Protein AF-A0A1L9R8E0-F1 (afdb_monomer_lite)

InterPro domains:
  IPR013525 ABC-2 type transporter, transmembrane domain [PF01061] (42-101)
  IPR013525 ABC-2 type transporter, transmembrane domain [PF01061] (112-190)

Foldseek 3Di:
DDPPPPDPPDVVVVVVVVVVVVVVVVCPPDCVPNVVVVVLVVVVVVPPVVLVVLVVVVVVVVVVLCVVCDPQDLALVSVLVVLVSQLVVLLVLLVVLLVCLPRDDDPLPPPPDDPLSSVLSVVSNVVLNVLVVVDPDPVVSSVVNVVVSVVLSVLLCSVPHLVPDDPVCSVSNVVRSSNVSSVVVVCVVQPPRAHEYDQCNDPVHDPVCSPVQDDDPDDRHYDHD

Organism: NCBI:txid1073089

Structure (mmCIF, N/CA/C/O backbone):
data_AF-A0A1L9R8E0-F1
#
_entry.id   AF-A0A1L9R8E0-F1
#
loop_
_atom_site.group_PDB
_atom_site.id
_atom_site.type_symbol
_atom_site.labe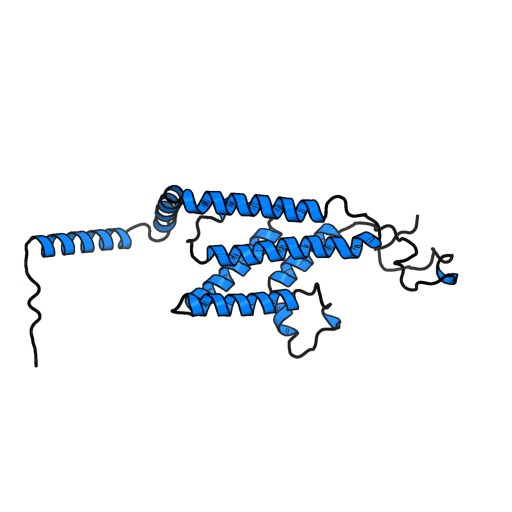l_atom_id
_atom_site.label_alt_id
_atom_site.label_comp_id
_atom_site.label_asym_id
_atom_site.label_entity_id
_atom_site.label_seq_id
_atom_site.pdbx_PDB_ins_code
_atom_site.Cartn_x
_atom_site.Cartn_y
_atom_site.Cartn_z
_atom_site.occupancy
_atom_site.B_iso_or_equiv
_atom_site.auth_seq_id
_atom_site.auth_comp_id
_atom_site.auth_asym_id
_atom_site.auth_atom_id
_atom_site.pdbx_PDB_model_num
ATOM 1 N N . MET A 1 1 ? -31.535 -12.461 50.097 1.00 37.75 1 MET A N 1
ATOM 2 C CA . MET A 1 1 ? -30.587 -11.424 49.644 1.00 37.75 1 MET A CA 1
ATOM 3 C C . MET A 1 1 ? -31.239 -10.704 48.481 1.00 37.75 1 MET A C 1
ATOM 5 O O . MET A 1 1 ? -30.980 -11.049 47.343 1.00 37.75 1 MET A O 1
ATOM 9 N N . GLU A 1 2 ? -32.129 -9.764 48.771 1.00 41.34 2 GLU A N 1
ATOM 10 C CA . GLU A 1 2 ? -32.688 -8.853 47.771 1.00 41.34 2 GLU A CA 1
ATOM 11 C C . GLU A 1 2 ? -32.581 -7.464 48.393 1.00 41.34 2 GLU A C 1
ATOM 13 O O . GLU A 1 2 ? -33.443 -7.023 49.143 1.00 41.34 2 GLU A O 1
ATOM 18 N N . GLN A 1 3 ? -31.416 -6.839 48.210 1.00 42.31 3 GLN A N 1
ATOM 19 C CA . GLN A 1 3 ? -31.286 -5.408 48.441 1.00 42.31 3 GLN A CA 1
ATOM 20 C C . GLN A 1 3 ? -31.893 -4.727 47.222 1.00 42.31 3 GLN A C 1
ATOM 22 O O . GLN A 1 3 ? -31.290 -4.669 46.152 1.00 42.31 3 GLN A O 1
ATOM 27 N N . GLU A 1 4 ? -33.126 -4.278 47.397 1.00 45.16 4 GLU A N 1
ATOM 28 C CA . GLU A 1 4 ? -33.836 -3.438 46.451 1.00 45.16 4 GLU A CA 1
ATOM 29 C C . GLU A 1 4 ? -33.058 -2.120 46.321 1.00 45.16 4 GLU A C 1
ATOM 31 O O . GLU A 1 4 ? -32.987 -1.317 47.254 1.00 45.16 4 GLU A O 1
ATOM 36 N N . TYR A 1 5 ? -32.374 -1.937 45.189 1.00 50.22 5 TYR A N 1
ATOM 37 C CA . TYR A 1 5 ? -31.681 -0.695 44.861 1.00 50.22 5 TYR A CA 1
ATOM 38 C C . TYR A 1 5 ? -32.730 0.406 44.683 1.00 50.22 5 TYR A C 1
ATOM 40 O O . TYR A 1 5 ? -33.299 0.575 43.606 1.00 50.22 5 TYR A O 1
ATOM 48 N N . SER A 1 6 ? -32.998 1.152 45.753 1.00 45.19 6 SER A N 1
ATOM 49 C CA . SER A 1 6 ? -33.802 2.370 45.708 1.00 45.19 6 SER A CA 1
ATOM 50 C C . SER A 1 6 ? -33.074 3.414 44.858 1.00 45.19 6 SER A C 1
ATOM 52 O O . SER A 1 6 ? -32.239 4.165 45.361 1.00 45.19 6 SER A O 1
ATOM 54 N N . TYR A 1 7 ? -33.380 3.458 43.561 1.00 57.69 7 TYR A N 1
ATOM 55 C CA . TYR A 1 7 ? -33.062 4.599 42.704 1.00 57.69 7 TYR A CA 1
ATOM 56 C C . TYR A 1 7 ? -33.644 5.858 43.355 1.00 57.69 7 TYR A C 1
ATOM 58 O O . TYR A 1 7 ? -34.837 5.879 43.664 1.00 57.69 7 TYR A O 1
ATOM 66 N N . SER A 1 8 ? -32.835 6.897 43.589 1.00 54.34 8 SER A N 1
ATOM 67 C CA . SER A 1 8 ? -33.383 8.156 44.092 1.00 54.34 8 SER A CA 1
ATOM 68 C C . SER A 1 8 ? -34.324 8.729 43.029 1.00 54.34 8 SER A C 1
ATOM 70 O O . SER A 1 8 ? -33.930 9.020 41.899 1.00 54.34 8 SER A O 1
ATOM 72 N N . MET A 1 9 ? -35.609 8.828 43.370 1.00 61.62 9 MET A N 1
ATOM 73 C CA . MET A 1 9 ? -36.646 9.463 42.549 1.00 61.62 9 MET A CA 1
ATOM 74 C C . MET A 1 9 ? -36.545 10.985 42.695 1.00 61.62 9 MET A C 1
ATOM 76 O O . MET A 1 9 ? -37.531 11.660 42.971 1.00 61.62 9 MET A O 1
ATOM 80 N N . ASP A 1 10 ? -35.333 11.522 42.571 1.00 70.88 10 ASP A N 1
ATOM 81 C CA . ASP A 1 10 ? -35.131 12.961 42.522 1.00 70.88 10 ASP A CA 1
ATOM 82 C C . ASP A 1 10 ? -35.696 13.464 41.188 1.00 70.88 10 ASP A C 1
ATOM 84 O O . ASP A 1 10 ? -35.458 12.857 40.137 1.00 70.88 10 ASP A O 1
ATOM 88 N N . ASP A 1 11 ? -36.418 14.589 41.200 1.00 74.00 11 ASP A N 1
ATOM 89 C CA . ASP A 1 11 ? -37.033 15.165 39.991 1.00 74.00 11 ASP A CA 1
ATOM 90 C C . ASP A 1 11 ? -36.009 15.371 38.856 1.00 74.00 11 ASP A C 1
ATOM 92 O O . ASP A 1 11 ? -36.320 15.246 37.668 1.00 74.00 11 ASP A O 1
ATOM 96 N N . VAL A 1 12 ? -34.746 15.600 39.229 1.00 75.06 12 VAL A N 1
ATOM 97 C CA . VAL A 1 12 ? -33.597 15.708 38.323 1.00 75.06 12 VAL A CA 1
ATOM 98 C C . VAL A 1 12 ? -33.296 14.373 37.626 1.00 75.06 12 VAL A C 1
ATOM 100 O O . VAL A 1 12 ? -33.116 14.342 36.411 1.00 75.06 12 VAL A O 1
ATOM 103 N N . ALA A 1 13 ? -33.299 13.245 38.340 1.00 71.50 13 ALA A N 1
ATOM 104 C CA . ALA A 1 13 ? -33.027 11.929 37.754 1.00 71.50 13 ALA A CA 1
ATOM 105 C C . ALA A 1 13 ? -34.127 11.509 36.762 1.00 71.50 13 ALA A C 1
ATOM 107 O O . ALA A 1 13 ? -33.844 10.954 35.691 1.00 71.50 13 ALA A O 1
ATOM 108 N N . VAL A 1 14 ? -35.384 11.847 37.067 1.00 76.88 14 VAL A N 1
ATOM 109 C CA . VAL A 1 14 ? -36.530 11.621 36.172 1.00 76.88 14 VAL A CA 1
ATOM 110 C C . VAL A 1 14 ? -36.425 12.493 34.916 1.00 76.88 14 VAL A C 1
ATOM 112 O O . VAL A 1 14 ? -36.665 12.003 33.807 1.00 76.88 14 VAL A O 1
ATOM 115 N N . ALA A 1 15 ? -36.005 13.754 35.059 1.00 79.81 15 ALA A N 1
ATOM 116 C CA . ALA A 1 15 ? -35.790 14.664 33.935 1.00 79.81 15 ALA A CA 1
ATOM 117 C C . ALA A 1 15 ? -34.665 14.184 32.999 1.00 79.81 15 ALA A C 1
ATOM 119 O O . ALA A 1 15 ? -34.850 14.154 31.780 1.00 79.81 15 ALA A O 1
ATOM 120 N N . HIS A 1 16 ? -33.537 13.730 33.551 1.00 79.38 16 HIS A N 1
ATOM 121 C CA . HIS A 1 16 ? -32.418 13.194 32.767 1.00 79.38 16 HIS A CA 1
ATOM 122 C C . HIS A 1 16 ? -32.802 11.901 32.034 1.00 79.38 16 HIS A C 1
ATOM 124 O O . HIS A 1 16 ? -32.454 11.721 30.867 1.00 79.38 16 HIS A O 1
ATOM 130 N N . THR A 1 17 ? -33.584 11.032 32.681 1.00 84.00 17 THR A N 1
ATOM 131 C CA . THR A 1 17 ? -34.072 9.786 32.069 1.00 84.00 17 THR A CA 1
ATOM 132 C C . THR A 1 17 ? -35.065 10.063 30.936 1.00 84.00 17 THR A C 1
ATOM 134 O O . THR A 1 17 ? -35.032 9.386 29.906 1.00 84.00 17 THR A O 1
ATOM 137 N N . LYS A 1 18 ? -35.925 11.084 31.079 1.00 82.81 18 LYS A N 1
ATOM 138 C CA . LYS A 1 18 ? -36.815 11.550 30.001 1.00 82.81 18 LYS A CA 1
ATOM 139 C C . LYS A 1 18 ? -36.032 12.107 28.818 1.00 82.81 18 LYS A C 1
ATOM 141 O O . LYS A 1 18 ? -36.278 11.670 27.699 1.00 82.81 18 LYS A O 1
ATOM 146 N N . CYS A 1 19 ? -35.071 12.993 29.078 1.00 81.62 19 CYS A N 1
ATOM 147 C CA . CYS A 1 19 ? -34.213 13.584 28.050 1.00 81.62 19 CYS A CA 1
ATOM 148 C C . CYS A 1 19 ? -33.452 12.502 27.265 1.00 81.62 19 CYS A C 1
ATOM 150 O O . CYS A 1 19 ? -33.465 12.492 26.037 1.00 81.62 19 CYS A O 1
ATOM 152 N N . PHE A 1 20 ? -32.888 11.517 27.970 1.00 83.00 20 PHE A N 1
ATOM 153 C CA . PHE A 1 20 ? -32.212 10.381 27.346 1.00 83.00 20 PHE A CA 1
ATOM 154 C C . PHE A 1 20 ? -33.162 9.520 26.496 1.00 83.00 20 PHE A C 1
ATOM 156 O O . PHE A 1 20 ? -32.832 9.111 25.384 1.00 83.00 20 PHE A O 1
ATOM 163 N N . ARG A 1 21 ? -34.379 9.246 26.982 1.00 80.56 21 ARG A N 1
ATOM 164 C CA . ARG A 1 21 ? -35.378 8.493 26.207 1.00 80.56 21 ARG A CA 1
ATOM 165 C C . ARG A 1 21 ? -35.789 9.245 24.938 1.00 80.56 21 ARG A C 1
ATOM 167 O O . ARG A 1 21 ? -36.025 8.614 23.909 1.00 80.56 21 ARG A O 1
ATOM 174 N N . GLU A 1 22 ? -35.851 10.570 25.012 1.00 83.00 22 GLU A N 1
ATOM 175 C CA . GLU A 1 22 ? -36.192 11.445 23.894 1.00 83.00 22 GLU A CA 1
ATOM 176 C C . GLU A 1 22 ? -35.061 11.486 22.852 1.00 83.00 22 GLU A C 1
ATOM 178 O O . GLU A 1 22 ? -35.336 11.282 21.668 1.00 83.00 22 GLU A O 1
ATOM 183 N N . SER A 1 23 ? -33.790 11.571 23.268 1.00 73.94 23 SER A N 1
ATOM 184 C CA . SER A 1 23 ? -32.642 11.472 22.350 1.00 73.94 23 SER A CA 1
ATOM 185 C C . SER A 1 23 ? -32.575 10.120 21.628 1.00 73.94 23 SER A C 1
ATOM 187 O O . SER A 1 23 ? -32.380 10.085 20.415 1.00 73.94 23 SER A O 1
ATOM 189 N N . ILE A 1 24 ? -32.847 9.012 22.329 1.00 72.69 24 ILE A N 1
ATOM 190 C CA . ILE A 1 24 ? -32.915 7.669 21.720 1.00 72.69 24 ILE A CA 1
ATOM 191 C C . ILE A 1 24 ? -34.111 7.547 20.756 1.00 72.69 24 ILE A C 1
ATOM 193 O O . ILE A 1 24 ? -34.041 6.862 19.734 1.00 72.69 24 ILE A O 1
ATOM 197 N N . SER A 1 25 ? -35.233 8.212 21.052 1.00 67.50 25 SER A N 1
ATOM 198 C CA . SER A 1 25 ? -36.409 8.204 20.170 1.00 67.50 25 SER A CA 1
ATOM 199 C C . SER A 1 25 ? -36.184 8.985 18.867 1.00 67.50 25 SER A C 1
ATOM 201 O O . SER A 1 25 ? -36.719 8.608 17.817 1.00 67.50 25 SER A O 1
ATOM 203 N N . LEU A 1 26 ? -35.341 10.021 18.920 1.00 61.03 26 LEU A N 1
ATOM 204 C CA . LEU A 1 26 ? -34.913 10.800 17.760 1.00 61.03 26 LEU A CA 1
ATOM 205 C C . LEU A 1 26 ? -33.886 10.039 16.905 1.00 61.03 26 LEU A C 1
ATOM 207 O O . LEU A 1 26 ? -33.961 10.117 15.680 1.00 61.03 26 LEU A O 1
ATOM 211 N N . GLU A 1 27 ? -33.011 9.223 17.506 1.00 58.00 27 GLU A N 1
ATOM 212 C CA . GLU A 1 27 ? -32.137 8.299 16.756 1.00 58.00 27 GLU A CA 1
ATOM 213 C C . GLU A 1 27 ? -32.930 7.223 15.997 1.00 58.00 27 GLU A C 1
ATOM 215 O O . GLU A 1 27 ? -32.548 6.815 14.899 1.00 58.00 27 GLU A O 1
ATOM 220 N N . LYS A 1 28 ? -34.053 6.758 16.561 1.00 55.47 28 LYS A N 1
ATOM 221 C CA . LYS A 1 28 ? -34.777 5.587 16.044 1.00 55.47 28 LYS A CA 1
ATOM 222 C C . LYS A 1 28 ? -35.687 5.869 14.844 1.00 55.47 28 LYS A C 1
ATOM 224 O O . LYS A 1 28 ? -36.025 4.925 14.131 1.00 55.47 28 LYS A O 1
ATOM 229 N N . SER A 1 29 ? -36.145 7.107 14.635 1.00 51.44 29 SER A N 1
ATOM 230 C CA . SER A 1 29 ? -37.392 7.308 13.881 1.00 51.44 29 SER A CA 1
ATOM 231 C C . SER A 1 29 ? -37.308 7.738 12.419 1.00 51.44 29 SER A C 1
ATOM 233 O O . SER A 1 29 ? -38.281 7.442 11.734 1.00 51.44 29 SER A O 1
ATOM 235 N N . GLN A 1 30 ? -36.259 8.366 11.860 1.00 51.19 30 GLN A N 1
ATOM 236 C CA . GLN A 1 30 ? -36.479 8.859 10.481 1.00 51.19 30 GLN A CA 1
ATOM 237 C C . GLN A 1 30 ? -35.317 9.042 9.511 1.00 51.19 30 GLN A C 1
ATOM 239 O O . GLN A 1 30 ? -35.605 9.422 8.389 1.00 51.19 30 GLN A O 1
ATOM 244 N N . ASN A 1 31 ? -34.053 8.749 9.833 1.00 47.16 31 ASN A N 1
ATOM 245 C CA . ASN A 1 31 ? -32.961 8.869 8.846 1.00 47.16 31 ASN A CA 1
ATOM 246 C C . ASN A 1 31 ? -31.701 8.088 9.256 1.00 47.16 31 ASN A C 1
ATOM 248 O O . ASN A 1 31 ? -30.603 8.621 9.185 1.00 47.16 31 ASN A O 1
ATOM 252 N N . PHE A 1 32 ? -31.811 6.829 9.683 1.00 45.03 32 PHE A N 1
ATOM 253 C CA . PHE A 1 32 ? -30.641 6.079 10.174 1.00 45.03 32 PHE A CA 1
ATOM 254 C C . PHE A 1 32 ? -29.474 6.002 9.158 1.00 45.03 32 PHE A C 1
ATOM 256 O O . PHE A 1 32 ? -28.322 5.983 9.562 1.00 45.03 32 PHE A O 1
ATOM 263 N N . LEU A 1 33 ? -29.747 6.071 7.845 1.00 42.06 33 LEU A N 1
ATOM 264 C CA . LEU A 1 33 ? -28.710 6.108 6.798 1.00 42.06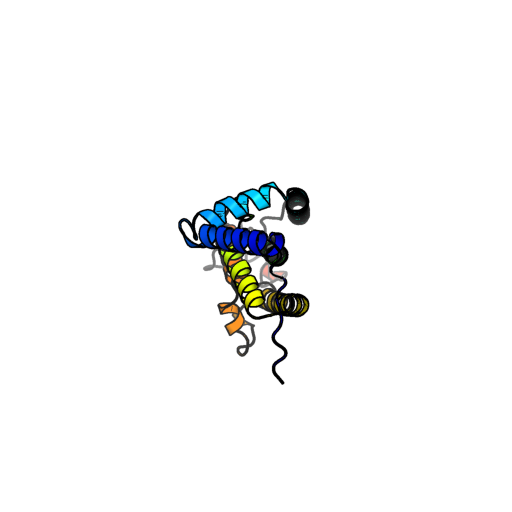 33 LEU A CA 1
ATOM 265 C C . LEU A 1 33 ? -28.338 7.526 6.308 1.00 42.06 33 LEU A C 1
ATOM 267 O O . LEU A 1 33 ? -27.213 7.738 5.870 1.00 42.06 33 LEU A O 1
ATOM 271 N N . ALA A 1 34 ? -29.244 8.510 6.377 1.00 41.91 34 ALA A N 1
ATOM 272 C CA . ALA A 1 34 ? -28.966 9.889 5.943 1.00 41.91 34 ALA A CA 1
ATOM 273 C C . ALA A 1 34 ? -28.423 10.779 7.081 1.00 41.91 34 ALA A C 1
ATOM 275 O O . ALA A 1 34 ? -27.635 11.690 6.843 1.00 41.91 34 ALA A O 1
ATOM 276 N N . GLY A 1 35 ? -28.799 10.502 8.330 1.00 42.59 35 GLY A N 1
ATOM 277 C CA . GLY A 1 35 ? -28.367 11.221 9.529 1.00 42.59 35 GLY A CA 1
ATOM 278 C C . GLY A 1 35 ? -26.941 10.882 9.966 1.00 42.59 35 GLY A C 1
ATOM 279 O O . GLY A 1 35 ? -26.255 11.768 10.478 1.00 42.59 35 GLY A O 1
ATOM 280 N N . GLU A 1 36 ? -26.461 9.658 9.700 1.00 49.75 36 GLU A N 1
ATOM 281 C CA . GLU A 1 36 ? -25.047 9.300 9.901 1.00 49.75 36 GLU A CA 1
ATOM 282 C C . GLU A 1 36 ? -24.131 10.245 9.116 1.00 49.75 36 GLU A C 1
ATOM 284 O O . GLU A 1 36 ? -23.178 10.784 9.673 1.00 49.75 36 GLU A O 1
ATOM 289 N N . GLN A 1 37 ? -24.450 10.526 7.847 1.00 44.62 37 GLN A N 1
ATOM 290 C CA . GLN A 1 37 ? -23.634 11.409 7.012 1.00 44.62 37 GLN A CA 1
ATOM 291 C C . GLN A 1 37 ? -23.643 12.866 7.484 1.00 44.62 37 GLN A C 1
ATOM 293 O O . GLN A 1 37 ? -22.571 13.458 7.597 1.00 44.62 37 GLN A O 1
ATOM 298 N N . PHE A 1 38 ? -24.809 13.455 7.780 1.00 49.06 38 PHE A N 1
ATOM 299 C CA . PHE A 1 38 ? -24.879 14.861 8.208 1.00 49.06 38 PHE A CA 1
ATOM 300 C C . PHE A 1 38 ? -24.224 15.089 9.577 1.00 49.06 38 PHE A C 1
ATOM 302 O O . PHE A 1 38 ? -23.483 16.059 9.743 1.00 49.06 38 PHE A O 1
ATOM 309 N N . THR A 1 39 ? -24.414 14.167 10.526 1.00 51.72 39 THR A N 1
ATOM 310 C CA . THR A 1 39 ? -23.808 14.251 11.866 1.00 51.72 39 THR A CA 1
ATOM 311 C C . THR A 1 39 ? -22.297 14.042 11.790 1.00 51.72 39 THR A C 1
ATOM 313 O O . THR A 1 39 ? -21.529 14.800 12.385 1.00 51.72 39 THR A O 1
ATOM 316 N N . ALA A 1 40 ? -21.843 13.079 10.982 1.00 49.88 40 ALA A N 1
ATOM 317 C CA . ALA A 1 40 ? -20.421 12.843 10.767 1.00 49.88 40 ALA A CA 1
ATOM 318 C C . ALA A 1 40 ? -19.738 14.023 10.057 1.00 49.88 40 ALA A C 1
ATOM 320 O O . ALA A 1 40 ? -18.621 14.381 10.427 1.00 49.88 40 ALA A O 1
ATOM 321 N N . TYR A 1 41 ? -20.406 14.686 9.103 1.00 55.59 41 TYR A N 1
ATOM 322 C CA . TYR A 1 41 ? -19.904 15.920 8.484 1.00 55.59 41 TYR A CA 1
ATOM 323 C C . TYR A 1 41 ? -19.756 17.059 9.500 1.00 55.59 41 TYR A C 1
ATOM 325 O O . TYR A 1 41 ? -18.753 17.773 9.476 1.00 55.59 41 TYR A O 1
ATOM 333 N N . GLN A 1 42 ? -20.721 17.223 10.407 1.00 58.16 42 GLN A N 1
ATOM 334 C CA . GLN A 1 42 ? -20.678 18.260 11.441 1.00 58.16 42 GLN A CA 1
ATOM 335 C C . GLN A 1 42 ? -19.549 18.018 12.458 1.00 58.16 42 GLN A C 1
ATOM 337 O O . GLN A 1 42 ? -18.863 18.966 12.844 1.00 58.16 42 GLN A O 1
ATOM 342 N N . ILE A 1 43 ? -19.290 16.755 12.818 1.00 60.78 43 ILE A N 1
ATOM 343 C CA . ILE A 1 43 ? -18.152 16.348 13.660 1.00 60.78 43 ILE A CA 1
ATOM 344 C C . ILE A 1 43 ? -16.821 16.579 12.926 1.00 60.78 43 ILE A C 1
ATOM 346 O O . ILE A 1 43 ? -15.890 17.135 13.508 1.00 60.78 43 ILE A O 1
ATOM 350 N N . LEU A 1 44 ? -16.737 16.245 11.631 1.00 57.41 44 LEU A N 1
ATOM 351 C CA . LEU A 1 44 ? -15.524 16.453 10.829 1.00 57.41 44 LEU A CA 1
ATOM 352 C C . LEU A 1 44 ? -15.151 17.933 10.696 1.00 57.41 44 LEU A C 1
ATOM 354 O O . LEU A 1 44 ? -13.981 18.299 10.769 1.00 57.41 44 LEU A O 1
ATOM 358 N N . TRP A 1 45 ? -16.153 18.793 10.496 1.00 53.84 45 TRP A N 1
ATOM 359 C CA . TRP A 1 45 ? -15.952 20.240 10.443 1.00 53.84 45 TRP A CA 1
ATOM 360 C C . TRP A 1 45 ? -15.614 20.833 11.815 1.00 53.84 45 TRP A C 1
ATOM 362 O O . TRP A 1 45 ? -14.987 21.897 11.862 1.00 53.84 45 TRP A O 1
ATOM 372 N N . GLY A 1 46 ? -15.997 20.169 12.909 1.00 64.25 46 GLY A N 1
ATOM 373 C CA . GLY A 1 46 ? -15.593 20.507 14.274 1.00 64.25 46 GLY A CA 1
ATOM 374 C C . GLY A 1 46 ? -14.130 20.161 14.568 1.00 64.25 46 GLY A C 1
ATOM 375 O O . GLY A 1 46 ? -13.431 20.965 15.181 1.00 64.25 46 GLY A O 1
ATOM 376 N N . ASP A 1 47 ? -13.629 19.033 14.059 1.00 64.12 47 ASP A N 1
ATOM 377 C CA . ASP A 1 47 ? -12.262 18.550 14.308 1.00 64.12 47 ASP A CA 1
ATOM 378 C C . ASP A 1 47 ? -11.262 18.929 13.194 1.00 64.12 47 ASP A C 1
ATOM 380 O O . ASP A 1 47 ? -10.596 18.100 12.563 1.00 64.12 47 ASP A O 1
ATOM 384 N N . LYS A 1 48 ? -11.126 20.238 12.944 1.00 61.47 48 LYS A N 1
ATOM 385 C CA . LYS A 1 48 ? -10.132 20.758 11.982 1.00 61.47 48 LYS A CA 1
ATOM 386 C C . LYS A 1 48 ? -8.691 20.493 12.437 1.00 61.47 48 LYS A C 1
ATOM 388 O O . LYS A 1 48 ? -7.791 20.402 11.601 1.00 61.47 48 LYS A O 1
ATOM 393 N N . ALA A 1 49 ? -8.483 20.382 13.751 1.00 65.38 49 ALA A N 1
ATOM 394 C CA . ALA A 1 49 ? -7.176 20.192 14.370 1.00 65.38 49 ALA A CA 1
ATOM 395 C C . ALA A 1 49 ? -6.558 18.833 14.015 1.00 65.38 49 ALA A C 1
ATOM 397 O O . ALA A 1 49 ? -5.343 18.753 13.859 1.00 65.38 49 ALA A O 1
ATOM 398 N N . THR A 1 50 ? -7.375 17.797 13.807 1.00 65.06 50 THR A N 1
ATOM 399 C CA . THR A 1 50 ? -6.893 16.467 13.404 1.00 65.06 50 THR A CA 1
ATOM 400 C C . THR A 1 50 ? -6.790 16.308 11.881 1.00 65.06 50 THR A C 1
ATOM 402 O O . THR A 1 50 ? -5.938 15.566 11.390 1.00 65.06 50 THR A O 1
ATOM 405 N N . PHE A 1 51 ? -7.617 17.016 11.105 1.00 64.69 51 PHE A N 1
ATOM 406 C CA . PHE A 1 51 ? -7.657 16.886 9.642 1.00 64.69 51 PHE A CA 1
ATOM 407 C C . PHE A 1 51 ? -6.488 17.584 8.926 1.00 64.69 51 PHE A C 1
ATOM 409 O O . PHE A 1 51 ? -5.812 16.981 8.088 1.00 64.69 51 PHE A O 1
ATOM 416 N N . VAL A 1 52 ? -6.226 18.849 9.265 1.00 72.62 52 VAL A N 1
ATOM 417 C CA . VAL A 1 52 ? -5.204 19.682 8.607 1.00 72.62 52 VAL A CA 1
ATOM 418 C C . VAL A 1 52 ? -3.789 19.085 8.683 1.00 72.62 52 VAL A C 1
ATOM 420 O O . VAL A 1 52 ? -3.146 18.983 7.634 1.00 72.62 52 VAL A O 1
ATOM 423 N N . PRO A 1 53 ? -3.278 18.642 9.851 1.00 77.62 53 PRO A N 1
ATOM 424 C CA . PRO A 1 53 ? -1.931 18.079 9.920 1.00 77.62 53 PRO A CA 1
ATOM 425 C C . PRO A 1 53 ? -1.798 16.767 9.140 1.00 77.62 53 PRO A C 1
ATOM 427 O O . PRO A 1 53 ? -0.754 16.532 8.536 1.00 77.62 53 PRO A O 1
ATOM 430 N N . LYS A 1 54 ? -2.848 15.938 9.072 1.00 69.31 54 LYS A N 1
ATOM 431 C CA . LYS A 1 54 ? -2.828 14.692 8.285 1.00 69.31 54 LYS A CA 1
ATOM 432 C C . LYS A 1 54 ? -2.705 14.962 6.784 1.00 69.31 54 LYS A C 1
ATOM 434 O O . LYS A 1 54 ? -1.890 14.337 6.106 1.00 69.31 54 LYS A O 1
ATOM 439 N N . GLN A 1 55 ? -3.465 15.930 6.273 1.00 71.50 55 GLN A N 1
ATOM 440 C CA . GLN A 1 55 ? -3.376 16.333 4.866 1.00 71.50 55 GLN A CA 1
ATOM 441 C C . GLN A 1 55 ? -2.021 16.979 4.546 1.00 71.50 55 GLN A C 1
ATOM 443 O O . GLN A 1 55 ? -1.420 16.680 3.515 1.00 71.50 55 GLN A O 1
ATOM 448 N N . ALA A 1 56 ? -1.484 17.792 5.460 1.00 79.75 56 ALA A N 1
ATOM 449 C CA . ALA A 1 56 ? -0.156 18.380 5.307 1.00 79.75 56 ALA A CA 1
ATOM 450 C C . ALA A 1 56 ? 0.954 17.313 5.261 1.00 79.75 56 ALA A C 1
ATOM 452 O O . ALA A 1 56 ? 1.797 17.351 4.366 1.00 79.75 56 ALA A O 1
ATOM 453 N N . LEU A 1 57 ? 0.928 16.325 6.165 1.00 78.69 57 LEU A N 1
ATOM 454 C CA . LEU A 1 57 ? 1.878 15.204 6.168 1.00 78.69 57 LEU A CA 1
ATOM 455 C C . LEU A 1 57 ? 1.804 14.392 4.871 1.00 78.69 57 LEU A C 1
ATOM 457 O O . LEU A 1 57 ? 2.840 14.019 4.323 1.00 78.69 57 LEU A O 1
ATOM 461 N N . THR A 1 58 ? 0.597 14.200 4.338 1.00 77.19 58 THR A N 1
ATOM 462 C CA . THR A 1 58 ? 0.382 13.492 3.069 1.00 77.19 58 THR A CA 1
ATOM 463 C C . THR A 1 58 ? 1.005 14.214 1.883 1.00 77.19 58 THR A C 1
ATOM 465 O O . THR A 1 58 ? 1.693 13.598 1.067 1.00 77.19 58 THR A O 1
ATOM 468 N N . LEU A 1 59 ? 0.839 15.533 1.814 1.00 79.19 59 LEU A N 1
ATOM 469 C CA . LEU A 1 59 ? 1.462 16.356 0.777 1.00 79.19 59 LEU A CA 1
ATOM 470 C C . LEU A 1 59 ? 2.990 16.368 0.891 1.00 79.19 59 LEU A C 1
ATOM 472 O O . LEU A 1 59 ? 3.682 16.262 -0.122 1.00 79.19 59 LEU A O 1
ATOM 476 N N . ILE A 1 60 ? 3.521 16.445 2.114 1.00 85.88 60 ILE A N 1
ATOM 477 C CA . ILE A 1 60 ? 4.967 16.380 2.358 1.00 85.88 60 ILE A CA 1
ATOM 478 C C . ILE A 1 60 ? 5.519 15.028 1.897 1.00 85.88 60 ILE A C 1
ATOM 480 O O . ILE A 1 60 ? 6.519 14.986 1.183 1.00 85.88 60 ILE A O 1
ATOM 484 N N . GLN A 1 61 ? 4.861 13.921 2.245 1.00 81.75 61 GLN A N 1
ATOM 485 C CA . GLN A 1 61 ? 5.306 12.584 1.849 1.00 81.75 61 GLN A CA 1
ATOM 486 C C . GLN A 1 61 ? 5.201 12.361 0.337 1.00 81.75 61 GLN A C 1
ATOM 488 O O . GLN A 1 61 ? 6.120 11.783 -0.243 1.00 81.75 61 GLN A O 1
ATOM 493 N N . ALA A 1 62 ? 4.166 12.886 -0.323 1.00 81.25 62 ALA A N 1
ATOM 494 C CA . ALA A 1 62 ? 4.071 12.873 -1.782 1.00 81.25 62 ALA A CA 1
ATOM 495 C C . ALA A 1 62 ? 5.224 13.649 -2.446 1.00 81.25 62 ALA A C 1
ATOM 497 O O . ALA A 1 62 ? 5.782 13.192 -3.443 1.00 81.25 62 ALA A O 1
ATOM 498 N N . LEU A 1 63 ? 5.628 14.788 -1.876 1.00 86.00 63 LEU A N 1
ATOM 499 C CA . LEU A 1 63 ? 6.729 15.603 -2.393 1.00 86.00 63 LEU A CA 1
ATOM 500 C C . LEU A 1 63 ? 8.100 14.949 -2.156 1.00 86.00 63 LEU A C 1
ATOM 502 O O . LEU A 1 63 ? 8.959 14.967 -3.038 1.00 86.00 63 LEU A O 1
ATOM 506 N N . VAL A 1 64 ? 8.294 14.299 -1.006 1.00 88.62 64 VAL A N 1
ATOM 507 C CA . VAL A 1 64 ? 9.510 13.523 -0.717 1.00 88.62 64 VAL A CA 1
ATOM 508 C C . VAL A 1 64 ? 9.607 12.315 -1.650 1.00 88.62 64 VAL A C 1
ATOM 510 O O . VAL A 1 64 ? 10.631 12.135 -2.306 1.00 88.62 64 VAL A O 1
ATOM 513 N N . ALA A 1 65 ? 8.533 11.534 -1.790 1.00 82.69 65 ALA A N 1
ATOM 514 C CA . ALA A 1 65 ? 8.502 10.397 -2.709 1.00 82.69 65 ALA A CA 1
ATOM 515 C C . ALA A 1 65 ? 8.697 10.842 -4.171 1.00 82.69 65 ALA A C 1
ATOM 517 O O . ALA A 1 65 ? 9.469 10.229 -4.905 1.00 82.69 65 ALA A O 1
ATOM 518 N N . GLY A 1 66 ? 8.058 11.940 -4.585 1.00 83.25 66 GLY A N 1
ATOM 519 C CA . GLY A 1 66 ? 8.191 12.497 -5.932 1.00 83.25 66 GLY A CA 1
ATOM 520 C C . GLY A 1 66 ? 9.585 13.050 -6.238 1.00 83.25 66 GLY A C 1
ATOM 521 O O . GLY A 1 66 ? 10.066 12.896 -7.358 1.00 83.25 66 GLY A O 1
ATOM 522 N N . SER A 1 67 ? 10.262 13.647 -5.253 1.00 88.00 67 SER A N 1
ATOM 523 C CA . SER A 1 67 ? 11.621 14.175 -5.444 1.00 88.00 67 SER A CA 1
ATOM 524 C C . SER A 1 67 ? 12.672 13.070 -5.583 1.00 88.00 67 SER A C 1
ATOM 526 O O . SER A 1 67 ? 13.603 13.226 -6.370 1.00 88.00 67 SER A O 1
ATOM 528 N N . LEU A 1 68 ? 12.501 11.930 -4.901 1.00 86.69 68 LEU A N 1
ATOM 529 C CA . LEU A 1 68 ? 13.426 10.792 -4.992 1.00 86.69 68 LEU A CA 1
ATOM 530 C C . LEU A 1 68 ? 13.449 10.150 -6.390 1.00 86.69 68 LEU A C 1
ATOM 532 O O . LEU A 1 68 ? 14.498 9.704 -6.849 1.00 86.69 68 LEU A O 1
ATOM 536 N N . PHE A 1 69 ? 12.301 10.110 -7.068 1.00 83.56 69 PHE A N 1
ATOM 537 C CA . PHE A 1 69 ? 12.139 9.483 -8.386 1.00 83.56 69 PHE A CA 1
ATOM 538 C C . PHE A 1 69 ? 12.014 10.504 -9.529 1.00 83.56 69 PHE A C 1
ATOM 540 O O . PHE A 1 69 ? 11.510 10.185 -10.610 1.00 83.56 69 PHE A O 1
ATOM 547 N N . TYR A 1 70 ? 12.472 11.738 -9.302 1.00 81.38 70 TYR A N 1
ATOM 548 C CA . TYR A 1 70 ? 12.403 12.811 -10.285 1.00 81.38 70 TYR A CA 1
ATOM 549 C C . TYR A 1 70 ? 13.307 12.520 -11.496 1.00 81.38 70 TYR A C 1
ATOM 551 O O . TYR A 1 70 ? 14.497 12.253 -11.349 1.00 81.38 70 TYR A O 1
ATOM 559 N N . ASN A 1 71 ? 12.740 12.606 -12.704 1.00 82.38 71 ASN A N 1
ATOM 560 C CA . ASN A 1 71 ? 13.436 12.434 -13.986 1.00 82.38 71 ASN A CA 1
ATOM 561 C C . ASN A 1 71 ? 14.167 11.083 -14.165 1.00 82.38 71 ASN A C 1
ATOM 563 O O . ASN A 1 71 ? 15.348 11.026 -14.511 1.00 82.38 71 ASN A O 1
ATOM 567 N N . VAL A 1 72 ? 13.459 9.975 -13.935 1.00 82.81 72 VAL A N 1
ATOM 568 C CA . VAL A 1 72 ? 13.994 8.630 -14.189 1.00 82.81 72 VAL A CA 1
ATOM 569 C C . VAL A 1 72 ? 14.232 8.402 -15.692 1.00 82.81 72 VAL A C 1
ATOM 571 O O . VAL A 1 72 ? 13.403 8.787 -16.519 1.00 82.81 72 VAL A O 1
ATOM 574 N N . LEU A 1 73 ? 15.349 7.755 -16.053 1.00 80.44 73 LEU A N 1
ATOM 575 C CA . LEU A 1 73 ? 15.679 7.461 -17.453 1.00 80.44 73 LEU A CA 1
ATOM 576 C C . LEU A 1 73 ? 14.600 6.580 -18.109 1.00 80.44 73 LEU A C 1
ATOM 578 O O . LEU A 1 73 ? 14.042 5.686 -17.471 1.00 80.44 73 LEU A O 1
ATOM 582 N N . ASN A 1 74 ? 14.344 6.803 -19.401 1.00 76.44 74 ASN A N 1
ATOM 583 C CA . ASN A 1 74 ? 13.413 5.990 -20.199 1.00 76.44 74 ASN A CA 1
ATOM 584 C C . ASN A 1 74 ? 14.074 4.760 -20.846 1.00 76.44 74 ASN A C 1
ATOM 586 O O . ASN A 1 74 ? 13.430 4.041 -21.606 1.00 76.44 74 ASN A O 1
ATOM 590 N N . ASP A 1 75 ? 15.332 4.502 -20.503 1.00 77.69 75 ASP A N 1
ATOM 591 C CA . ASP A 1 75 ? 16.100 3.373 -21.010 1.00 77.69 75 ASP A CA 1
ATOM 592 C C . ASP A 1 75 ? 15.920 2.147 -20.107 1.00 77.69 75 ASP A C 1
ATOM 594 O O . ASP A 1 75 ? 15.422 2.228 -18.979 1.00 77.69 75 ASP A O 1
ATOM 598 N N . SER A 1 76 ? 16.426 0.999 -20.552 1.00 75.12 76 SER A N 1
ATOM 599 C CA . SER A 1 76 ? 16.454 -0.251 -19.766 1.00 75.12 76 SER A CA 1
ATOM 600 C C . SER A 1 76 ? 17.017 -0.123 -18.332 1.00 75.12 76 SER A C 1
ATOM 602 O O . SER A 1 76 ? 16.656 -0.923 -17.474 1.00 75.12 76 SER A O 1
ATOM 604 N N . SER A 1 77 ? 17.840 0.891 -18.028 1.00 76.19 77 SER A N 1
ATOM 605 C CA . SER A 1 77 ? 18.308 1.184 -16.659 1.00 76.19 77 SER A CA 1
ATOM 606 C C . SER A 1 77 ? 17.192 1.700 -15.737 1.00 76.19 77 SER A C 1
ATOM 608 O O . SER A 1 77 ? 17.181 1.402 -14.544 1.00 76.19 77 SER A O 1
ATOM 610 N N . GLY A 1 78 ? 16.234 2.459 -16.277 1.00 75.12 78 GLY A N 1
ATOM 611 C CA . GLY A 1 78 ? 15.091 3.001 -15.535 1.00 75.12 78 GLY A CA 1
ATOM 612 C C . GLY A 1 78 ? 13.971 1.986 -15.297 1.00 75.12 78 GLY A C 1
ATOM 613 O O . GLY A 1 78 ? 13.118 2.208 -14.434 1.00 75.12 78 GLY A O 1
ATOM 614 N N . LEU A 1 79 ? 14.001 0.844 -15.997 1.00 78.94 79 LEU A N 1
ATOM 615 C CA . LEU A 1 79 ? 13.019 -0.237 -15.868 1.00 78.94 79 LEU A CA 1
ATOM 616 C C . LEU A 1 79 ? 12.957 -0.822 -14.450 1.00 78.94 79 LEU A C 1
ATOM 618 O O . LEU A 1 79 ? 11.890 -1.245 -14.025 1.00 78.94 79 LEU A O 1
ATOM 622 N N . PHE A 1 80 ? 14.067 -0.824 -13.710 1.00 77.62 80 PHE A N 1
ATOM 623 C CA . PHE A 1 80 ? 14.103 -1.322 -12.329 1.00 77.62 80 PHE A CA 1
ATOM 624 C C . PHE A 1 80 ? 13.691 -0.266 -11.295 1.00 77.62 80 PHE A C 1
ATOM 626 O O . PHE A 1 80 ? 13.230 -0.613 -10.213 1.00 77.62 80 PHE A O 1
ATOM 633 N N . ILE A 1 81 ? 13.814 1.022 -11.626 1.00 84.00 81 ILE A N 1
ATOM 634 C CA . ILE A 1 81 ? 13.565 2.130 -10.693 1.00 84.00 81 ILE A CA 1
ATOM 635 C C . ILE A 1 81 ? 12.085 2.555 -10.72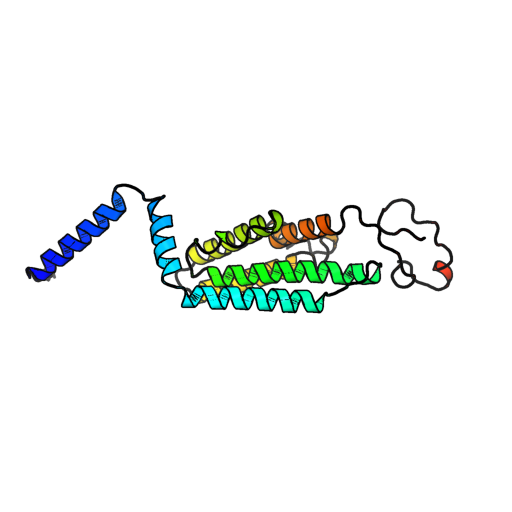0 1.00 84.00 81 ILE A C 1
ATOM 637 O O . ILE A 1 81 ? 11.482 2.758 -9.666 1.00 84.00 81 ILE A O 1
ATOM 641 N N . LYS A 1 82 ? 11.469 2.619 -11.911 1.00 85.62 82 LYS A N 1
ATOM 642 C CA . LYS A 1 82 ? 10.033 2.912 -12.103 1.00 85.62 82 LYS A CA 1
ATOM 643 C C . LYS A 1 82 ? 9.076 2.032 -11.271 1.00 85.62 82 LYS A C 1
ATOM 645 O O . LYS A 1 82 ? 8.191 2.595 -10.628 1.00 85.62 82 LYS A O 1
ATOM 650 N N . PRO A 1 83 ? 9.210 0.688 -11.237 1.00 86.25 83 PRO A N 1
ATOM 651 C CA . PRO A 1 83 ? 8.314 -0.157 -10.449 1.00 86.25 83 PRO A CA 1
ATOM 652 C C . PRO A 1 83 ? 8.502 0.083 -8.949 1.00 86.25 83 PRO A C 1
ATOM 654 O O . PRO A 1 83 ? 7.529 0.024 -8.205 1.00 86.25 83 PRO A O 1
ATOM 657 N N . GLY A 1 84 ? 9.714 0.437 -8.508 1.00 87.00 84 GLY A N 1
ATOM 658 C CA . GLY A 1 84 ? 9.972 0.846 -7.128 1.00 87.00 84 GLY A CA 1
ATOM 659 C C . GLY A 1 84 ? 9.178 2.094 -6.738 1.00 87.00 84 GLY A C 1
ATOM 660 O O . GLY A 1 84 ? 8.538 2.103 -5.690 1.00 87.00 84 GLY A O 1
ATOM 661 N N . ALA A 1 85 ? 9.136 3.111 -7.603 1.00 86.62 85 ALA A N 1
ATOM 662 C CA . ALA A 1 85 ? 8.351 4.325 -7.363 1.00 86.62 85 ALA A CA 1
ATOM 663 C C . ALA A 1 85 ? 6.847 4.030 -7.207 1.00 86.62 85 ALA A C 1
ATOM 665 O O . ALA A 1 85 ? 6.209 4.517 -6.273 1.00 86.62 85 ALA A O 1
ATOM 666 N N . LEU A 1 86 ? 6.290 3.186 -8.084 1.00 85.06 86 LEU A N 1
ATOM 667 C CA . LEU A 1 86 ? 4.880 2.778 -8.027 1.00 85.06 86 LEU A CA 1
ATOM 668 C C . LEU A 1 86 ? 4.576 1.927 -6.787 1.00 85.06 86 LEU A C 1
ATOM 670 O O . LEU A 1 86 ? 3.540 2.114 -6.149 1.00 85.06 86 LEU A O 1
ATOM 674 N N . PHE A 1 87 ? 5.492 1.033 -6.414 1.00 87.50 87 PHE A N 1
ATOM 675 C CA . PHE A 1 87 ? 5.378 0.225 -5.205 1.00 87.50 87 PHE A CA 1
ATOM 676 C C . PHE A 1 87 ? 5.370 1.091 -3.939 1.00 87.50 87 PHE A C 1
ATOM 678 O O . PHE A 1 87 ? 4.480 0.940 -3.105 1.00 87.50 87 PHE A O 1
ATOM 685 N N . PHE A 1 88 ? 6.302 2.043 -3.810 1.00 84.75 88 PHE A N 1
ATOM 686 C CA . PHE A 1 88 ? 6.337 2.962 -2.667 1.00 84.75 88 PHE A CA 1
ATOM 687 C C . PHE A 1 88 ? 5.108 3.873 -2.608 1.00 84.75 88 PHE A C 1
ATOM 689 O O . PHE A 1 88 ? 4.602 4.134 -1.516 1.00 84.75 88 PHE A O 1
ATOM 696 N N . ALA A 1 89 ? 4.590 4.311 -3.759 1.00 81.00 89 ALA A N 1
ATOM 697 C CA . ALA A 1 89 ? 3.357 5.089 -3.819 1.00 81.00 89 ALA A CA 1
ATOM 698 C C . ALA A 1 89 ? 2.152 4.292 -3.287 1.00 81.00 89 ALA A C 1
ATOM 700 O O . ALA A 1 89 ? 1.358 4.827 -2.513 1.00 81.00 89 ALA A O 1
ATOM 701 N N . LEU A 1 90 ? 2.027 3.010 -3.640 1.00 81.44 90 LEU A N 1
ATOM 702 C CA . LEU A 1 90 ? 0.972 2.145 -3.100 1.00 81.44 90 LEU A CA 1
ATOM 703 C C . LEU A 1 90 ? 1.176 1.858 -1.611 1.00 81.44 90 LEU A C 1
ATOM 705 O O . LEU A 1 90 ? 0.256 2.051 -0.819 1.00 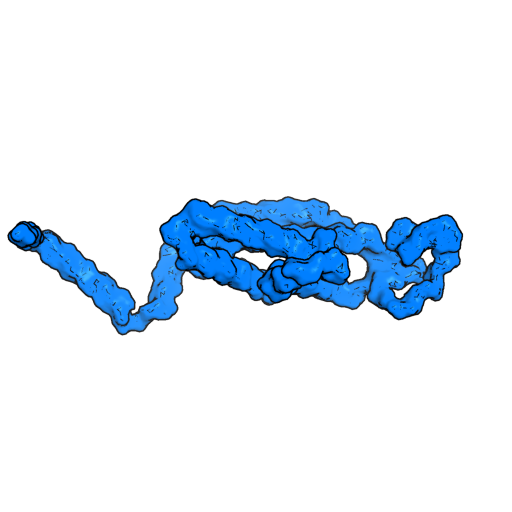81.44 90 LEU A O 1
ATOM 709 N N . LEU A 1 91 ? 2.387 1.465 -1.216 1.00 83.50 91 LEU A N 1
ATOM 710 C CA . LEU A 1 91 ? 2.728 1.145 0.171 1.00 83.50 91 LEU A CA 1
ATOM 711 C C . LEU A 1 91 ? 2.400 2.309 1.109 1.00 83.50 91 LEU A C 1
ATOM 713 O O . LEU A 1 91 ? 1.810 2.103 2.168 1.00 83.50 91 LEU A O 1
ATOM 717 N N . TYR A 1 92 ? 2.717 3.535 0.698 1.00 79.19 92 TYR A N 1
ATOM 718 C CA . TYR A 1 92 ? 2.411 4.726 1.476 1.00 79.19 92 TYR A CA 1
ATOM 719 C C . TYR A 1 92 ? 0.901 4.912 1.714 1.00 79.19 92 TYR A C 1
ATOM 721 O O . TYR A 1 92 ? 0.475 5.123 2.850 1.00 79.19 92 TYR A O 1
ATOM 729 N N . ASN A 1 93 ? 0.083 4.748 0.672 1.00 76.62 93 ASN A N 1
ATOM 730 C CA . ASN A 1 93 ? -1.377 4.797 0.795 1.00 76.62 93 ASN A CA 1
ATOM 731 C C . ASN A 1 93 ? -1.914 3.669 1.697 1.00 76.62 93 ASN A C 1
ATOM 733 O O . ASN A 1 93 ? -2.826 3.885 2.491 1.00 76.62 93 ASN A O 1
ATOM 737 N N . SER A 1 94 ? -1.310 2.482 1.649 1.00 77.88 94 SER A N 1
ATOM 738 C CA . SER A 1 94 ? -1.621 1.384 2.572 1.00 77.88 94 SER A CA 1
ATOM 739 C C . SER A 1 94 ? -1.362 1.735 4.035 1.00 77.88 94 SER A C 1
ATOM 741 O O . SER A 1 94 ? -2.194 1.463 4.898 1.00 77.88 94 SER A O 1
ATOM 743 N N . LEU A 1 95 ? -0.221 2.358 4.331 1.00 78.75 95 LEU A N 1
ATOM 744 C CA . LEU A 1 95 ? 0.117 2.761 5.697 1.00 78.75 95 LEU A CA 1
ATOM 745 C C . LEU A 1 95 ? -0.816 3.863 6.210 1.00 78.75 95 LEU A C 1
ATOM 747 O O . LEU A 1 95 ? -1.235 3.825 7.367 1.00 78.75 95 LEU A O 1
ATOM 751 N N . LEU A 1 96 ? -1.205 4.803 5.345 1.00 75.69 96 LEU A N 1
ATOM 752 C CA . LEU A 1 96 ? -2.193 5.825 5.693 1.00 75.69 96 LEU A CA 1
ATOM 753 C C . LEU A 1 96 ? -3.545 5.218 6.067 1.00 75.69 96 LEU A C 1
ATOM 755 O O . LEU A 1 96 ? -4.159 5.666 7.037 1.00 75.69 96 LEU A O 1
ATOM 759 N N . SER A 1 97 ? -3.966 4.155 5.377 1.00 74.38 97 SER A N 1
ATOM 760 C CA . SER A 1 97 ? -5.221 3.456 5.661 1.00 74.38 97 SER A CA 1
ATOM 761 C C . SER A 1 97 ? -5.338 2.987 7.118 1.00 74.38 97 SER A C 1
ATOM 763 O O . SER A 1 97 ? -6.453 2.937 7.639 1.00 74.38 97 SER A O 1
ATOM 765 N N . MET A 1 98 ? -4.227 2.664 7.788 1.00 70.19 98 MET A N 1
ATOM 766 C CA . MET A 1 98 ? -4.230 2.294 9.209 1.00 70.19 98 MET A CA 1
ATOM 767 C C . MET A 1 98 ? -4.513 3.476 10.135 1.00 70.19 98 MET A C 1
ATOM 769 O O . MET A 1 98 ? -5.277 3.367 11.092 1.00 70.19 98 MET A O 1
ATOM 773 N N . SER A 1 99 ? -3.932 4.636 9.827 1.00 70.75 99 SER A N 1
ATOM 774 C CA . SER A 1 99 ? -4.078 5.862 10.627 1.00 70.75 99 SER A CA 1
ATOM 775 C C . SER A 1 99 ? -5.498 6.455 10.607 1.00 70.75 99 SER A C 1
ATOM 777 O O . SER A 1 99 ? -5.813 7.409 11.328 1.00 70.75 99 SER A O 1
ATOM 779 N N . GLU A 1 100 ? -6.362 5.884 9.772 1.00 66.06 100 GLU A N 1
ATOM 780 C CA . GLU A 1 100 ? -7.752 6.274 9.587 1.00 66.06 100 GLU A CA 1
ATOM 781 C C . GLU A 1 100 ? -8.750 5.257 10.156 1.00 66.06 100 GLU A C 1
ATOM 783 O O . GLU A 1 100 ? -9.948 5.463 10.007 1.00 66.06 100 GLU A O 1
ATOM 788 N N . ILE A 1 101 ? -8.297 4.180 10.810 1.00 63.47 101 ILE A N 1
ATOM 789 C CA . ILE A 1 101 ? -9.188 3.212 11.482 1.00 63.47 101 ILE A CA 1
ATOM 790 C C . ILE A 1 101 ? -9.920 3.879 12.668 1.00 63.47 101 ILE A C 1
ATOM 792 O O . ILE A 1 101 ? -11.017 3.478 13.036 1.00 63.47 101 ILE A O 1
ATOM 796 N N . THR A 1 102 ? -9.334 4.927 13.258 1.00 56.50 102 THR A N 1
ATOM 797 C CA . THR A 1 102 ? -9.872 5.622 14.443 1.00 56.50 102 THR A CA 1
ATOM 798 C C . THR A 1 102 ? -10.872 6.733 14.108 1.00 56.50 102 THR A C 1
ATOM 800 O O . THR A 1 102 ? -11.582 7.202 14.994 1.00 56.50 102 THR A O 1
ATOM 803 N N . VAL A 1 103 ? -10.932 7.190 12.854 1.00 55.50 103 VAL A N 1
ATOM 804 C CA . VAL A 1 103 ? -11.798 8.306 12.453 1.00 55.50 103 VAL A CA 1
ATOM 805 C C . VAL A 1 103 ? -12.834 7.756 11.490 1.00 55.50 103 VAL A C 1
ATOM 807 O O . VAL A 1 103 ? -12.476 7.170 10.472 1.00 55.50 103 VAL A O 1
ATOM 810 N N . GLY A 1 104 ? -14.114 7.916 11.836 1.00 54.94 104 GLY A N 1
ATOM 811 C CA . GLY A 1 104 ? -15.232 7.486 11.004 1.00 54.94 104 GLY A CA 1
ATOM 812 C C . GLY A 1 104 ? -15.120 7.978 9.557 1.00 54.94 104 GLY A C 1
ATOM 813 O O . GLY A 1 104 ? -14.301 8.822 9.200 1.00 54.94 104 GLY A O 1
ATOM 814 N N . ILE A 1 105 ? -15.996 7.440 8.721 1.00 60.00 105 ILE A N 1
ATOM 815 C CA . ILE A 1 105 ? -15.942 7.381 7.255 1.00 60.00 105 ILE A CA 1
ATOM 816 C C . ILE A 1 105 ? -15.906 8.722 6.440 1.00 60.00 105 ILE A C 1
ATOM 818 O O . ILE A 1 105 ? -15.729 8.622 5.226 1.00 60.00 105 ILE A O 1
ATOM 822 N N . PRO A 1 106 ? -15.969 9.982 6.948 1.00 51.44 106 PRO A N 1
ATOM 823 C CA . PRO A 1 106 ? -16.076 11.141 6.037 1.00 51.44 106 PRO A CA 1
ATOM 824 C C . PRO A 1 106 ? -14.799 11.668 5.347 1.00 51.44 106 PRO A C 1
ATOM 826 O O . PRO A 1 106 ? -14.918 12.547 4.497 1.00 51.44 106 PRO A O 1
ATOM 829 N N . ILE A 1 107 ? -13.583 11.196 5.654 1.00 55.41 107 ILE A N 1
ATOM 830 C CA . ILE A 1 107 ? -12.327 11.787 5.107 1.00 55.41 107 ILE A CA 1
ATOM 831 C C . ILE A 1 107 ? -12.080 11.437 3.618 1.00 55.41 107 ILE A C 1
ATOM 833 O O . ILE A 1 107 ? -11.217 12.005 2.953 1.00 55.41 107 ILE A O 1
ATOM 837 N N . LEU A 1 108 ? -12.891 10.547 3.049 1.00 53.09 108 LEU A N 1
ATOM 838 C CA . LEU A 1 108 ? -12.607 9.862 1.786 1.00 53.09 108 LEU A CA 1
ATOM 839 C C . LEU A 1 108 ? -13.003 10.635 0.519 1.00 53.09 108 LEU A C 1
ATOM 841 O O . LEU A 1 108 ? -12.615 10.255 -0.582 1.00 53.09 108 LEU A O 1
ATOM 845 N N . VAL A 1 109 ? -13.746 11.736 0.653 1.00 51.78 109 VAL A N 1
ATOM 846 C CA . VAL A 1 109 ? -14.280 12.491 -0.497 1.00 51.78 109 VAL A CA 1
ATOM 847 C C . VAL A 1 109 ? -13.228 13.428 -1.123 1.00 51.78 109 VAL A C 1
ATOM 849 O O . VAL A 1 109 ? -13.443 13.955 -2.209 1.00 51.78 109 VAL A O 1
ATOM 852 N N . ALA A 1 110 ? -12.060 13.614 -0.495 1.00 51.78 110 ALA A N 1
ATOM 853 C CA . ALA A 1 110 ? -11.030 14.543 -0.978 1.00 51.78 110 ALA A CA 1
ATOM 854 C C . ALA A 1 110 ? -9.984 13.926 -1.937 1.00 51.78 110 ALA A C 1
ATOM 856 O O . ALA A 1 110 ? -9.254 14.668 -2.591 1.00 51.78 110 ALA A O 1
ATOM 857 N N . GLN A 1 111 ? -9.905 12.596 -2.073 1.00 51.50 111 GLN A N 1
ATOM 858 C CA . GLN A 1 111 ? -8.935 11.922 -2.954 1.00 51.50 111 GLN A CA 1
ATOM 859 C C . GLN A 1 111 ? -9.619 11.339 -4.204 1.00 51.50 111 GLN A C 1
ATOM 861 O O . GLN A 1 111 ? -9.862 10.140 -4.291 1.00 51.50 111 GLN A O 1
ATOM 866 N N . VAL A 1 112 ? -9.954 12.181 -5.189 1.00 48.75 112 VAL A N 1
ATOM 867 C CA . VAL A 1 112 ? -10.809 11.783 -6.336 1.00 48.75 112 VAL A CA 1
ATOM 868 C C . VAL A 1 112 ? -10.110 11.920 -7.691 1.00 48.75 112 VAL A C 1
ATOM 870 O O . VAL A 1 112 ? -10.655 12.537 -8.598 1.00 48.75 112 VAL A O 1
ATOM 873 N N . ILE A 1 113 ? -8.900 11.379 -7.883 1.00 53.50 113 ILE A N 1
ATOM 874 C CA . ILE A 1 113 ? -8.225 11.559 -9.192 1.00 53.50 113 ILE A CA 1
ATOM 875 C C . ILE A 1 113 ? -7.829 10.262 -9.920 1.00 53.50 113 ILE A C 1
ATOM 877 O O . ILE A 1 113 ? -7.674 10.301 -11.136 1.00 53.50 113 ILE A O 1
ATOM 881 N N . ILE A 1 114 ? -7.764 9.076 -9.292 1.00 61.12 114 ILE A N 1
ATOM 882 C CA . ILE A 1 114 ? -7.402 7.841 -10.030 1.00 61.12 114 ILE A CA 1
ATOM 883 C C . ILE A 1 114 ? -8.226 6.631 -9.558 1.00 61.12 114 ILE A C 1
ATOM 885 O O . ILE A 1 114 ? -7.978 6.076 -8.492 1.00 61.12 114 ILE A O 1
ATOM 889 N N . PHE A 1 115 ? -9.170 6.179 -10.392 1.00 58.31 115 PHE A N 1
ATOM 890 C CA . PHE A 1 115 ? -10.084 5.043 -10.155 1.00 58.31 115 PHE A CA 1
ATOM 891 C C . PHE A 1 115 ? -9.381 3.758 -9.651 1.00 58.31 115 PHE A C 1
ATOM 893 O O . PHE A 1 115 ? -9.882 3.088 -8.752 1.00 58.31 115 PHE A O 1
ATOM 900 N N . SER A 1 116 ? -8.176 3.464 -10.158 1.00 60.56 116 SER A N 1
ATOM 901 C CA . SER A 1 116 ? -7.326 2.332 -9.737 1.00 60.56 116 SER A CA 1
ATOM 902 C C . SER A 1 116 ? -6.814 2.444 -8.296 1.00 60.56 116 SER A C 1
ATOM 904 O O . SER A 1 116 ? -6.736 1.442 -7.591 1.00 60.56 116 SER A O 1
ATOM 906 N N . ILE A 1 117 ? -6.431 3.644 -7.856 1.00 66.06 117 ILE A N 1
ATOM 907 C CA . ILE A 1 117 ? -5.870 3.872 -6.516 1.00 66.06 117 ILE A CA 1
ATOM 908 C C . ILE A 1 117 ? -7.000 3.879 -5.476 1.00 66.06 117 ILE A C 1
ATOM 910 O O . ILE A 1 117 ? -6.827 3.382 -4.366 1.00 66.06 117 ILE A O 1
ATOM 914 N N . VAL A 1 118 ? -8.184 4.359 -5.867 1.00 67.56 118 VAL A N 1
ATOM 915 C CA . VAL A 1 118 ? -9.372 4.442 -5.005 1.00 67.56 118 VAL A CA 1
ATOM 916 C C . VAL A 1 118 ? -9.895 3.058 -4.616 1.00 67.56 118 VAL A C 1
ATOM 918 O O . VAL A 1 118 ? -10.101 2.802 -3.433 1.00 67.56 118 VAL A O 1
ATOM 921 N N . LEU A 1 119 ? -10.080 2.146 -5.579 1.00 65.06 119 LEU A N 1
ATOM 922 C CA . LEU A 1 119 ? -10.576 0.791 -5.287 1.00 65.06 119 LEU A CA 1
ATOM 923 C C . LEU A 1 119 ? -9.630 0.021 -4.360 1.00 65.06 119 LEU A C 1
ATOM 925 O O . LEU A 1 119 ? -10.071 -0.656 -3.432 1.00 65.06 119 LEU A O 1
ATOM 929 N N . TYR A 1 120 ? -8.327 0.184 -4.577 1.00 74.31 120 TYR A N 1
ATOM 930 C CA . TYR A 1 120 ? -7.294 -0.380 -3.721 1.00 74.31 120 TYR A CA 1
ATOM 931 C C . TYR A 1 120 ? -7.358 0.180 -2.288 1.00 74.31 120 TYR A C 1
ATOM 933 O O . TYR A 1 120 ? -7.376 -0.591 -1.326 1.00 74.31 120 TYR A O 1
ATOM 941 N N . PHE A 1 121 ? -7.452 1.505 -2.135 1.00 73.88 121 PHE A N 1
ATOM 942 C CA . PHE A 1 121 ? -7.503 2.148 -0.821 1.00 73.88 121 PHE A CA 1
ATOM 943 C C . PHE A 1 121 ? -8.761 1.747 -0.039 1.00 73.88 121 PHE A C 1
ATOM 945 O O . PHE A 1 121 ? -8.681 1.432 1.147 1.00 73.88 121 PHE A O 1
ATOM 952 N N . MET A 1 122 ? -9.912 1.657 -0.714 1.00 70.94 122 MET A N 1
ATOM 953 C CA . MET A 1 122 ? -11.162 1.190 -0.103 1.00 70.94 122 MET A CA 1
ATOM 954 C C . MET A 1 122 ? -11.074 -0.266 0.360 1.00 70.94 122 MET A C 1
ATOM 956 O O . MET A 1 122 ? -11.547 -0.592 1.448 1.00 70.94 122 MET A O 1
ATOM 960 N N . CYS A 1 123 ? -10.442 -1.137 -0.430 1.00 79.50 123 CYS A N 1
ATOM 961 C CA . CYS A 1 123 ? -10.278 -2.545 -0.075 1.00 79.50 123 CYS A CA 1
ATOM 962 C C . CYS A 1 123 ? -9.342 -2.725 1.129 1.00 79.50 123 CYS A C 1
ATOM 964 O O . CYS A 1 123 ? -9.665 -3.467 2.059 1.00 79.50 123 CYS A O 1
ATOM 966 N N . MET A 1 124 ? -8.215 -2.006 1.149 1.00 80.69 124 MET A N 1
ATOM 967 C CA . MET A 1 124 ? -7.293 -2.019 2.287 1.00 80.69 124 MET A CA 1
ATOM 968 C C . MET A 1 124 ? -7.956 -1.470 3.555 1.00 80.69 124 MET A C 1
ATOM 970 O O . MET A 1 124 ? -7.896 -2.115 4.603 1.00 80.69 124 MET A O 1
ATOM 974 N N . LYS A 1 125 ? -8.685 -0.348 3.461 1.00 78.19 125 LYS A N 1
ATOM 975 C CA . LYS A 1 125 ? -9.462 0.198 4.586 1.00 78.19 125 LYS A CA 1
ATOM 976 C C . LYS A 1 125 ? -10.479 -0.796 5.128 1.00 78.19 125 LYS A C 1
ATOM 978 O O . LYS A 1 125 ? -10.561 -0.973 6.341 1.00 78.19 125 LYS A O 1
ATOM 983 N N . ALA A 1 126 ? -11.242 -1.444 4.250 1.00 81.62 126 ALA A N 1
ATOM 984 C CA . ALA A 1 126 ? -12.248 -2.423 4.649 1.00 81.62 126 ALA A CA 1
ATOM 985 C C . ALA A 1 126 ? -11.622 -3.610 5.396 1.00 81.62 126 ALA A C 1
ATOM 987 O O . ALA A 1 126 ? -12.157 -4.049 6.413 1.00 81.62 126 ALA A O 1
ATOM 988 N N . MET A 1 127 ? -10.459 -4.083 4.945 1.00 84.62 127 MET A N 1
ATOM 989 C CA . MET A 1 127 ? -9.716 -5.145 5.620 1.00 84.62 127 MET A CA 1
ATOM 990 C C . MET A 1 127 ? -9.258 -4.720 7.022 1.00 84.62 127 MET A C 1
ATOM 992 O O . MET A 1 127 ? -9.438 -5.473 7.978 1.00 84.62 127 MET A O 1
ATOM 996 N N . PHE A 1 128 ? -8.737 -3.502 7.184 1.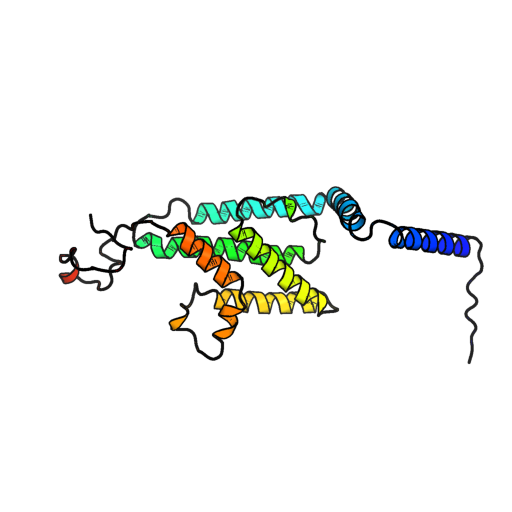00 82.69 128 PHE A N 1
ATOM 997 C CA . PHE A 1 128 ? -8.351 -2.997 8.505 1.00 82.69 128 PHE A CA 1
ATOM 998 C C . PHE A 1 128 ? -9.540 -2.771 9.442 1.00 82.69 128 PHE A C 1
ATOM 1000 O O . PHE A 1 128 ? -9.442 -3.053 10.636 1.00 82.69 128 PHE A O 1
ATOM 1007 N N . HIS A 1 129 ? -10.684 -2.342 8.912 1.00 80.56 129 HIS A N 1
ATOM 1008 C CA . HIS A 1 129 ? -11.930 -2.278 9.675 1.00 80.56 129 HIS A CA 1
ATOM 1009 C C . HIS A 1 129 ? -12.422 -3.664 10.099 1.00 80.56 129 HIS A C 1
ATOM 1011 O O . HIS A 1 129 ? -12.872 -3.826 11.232 1.00 80.56 129 HIS A O 1
ATOM 1017 N N . ALA A 1 130 ? -12.293 -4.674 9.236 1.00 85.06 130 ALA A N 1
ATOM 1018 C CA . ALA A 1 130 ? -12.632 -6.048 9.590 1.00 85.06 130 ALA A CA 1
ATOM 1019 C C . ALA A 1 130 ? -11.751 -6.563 10.739 1.00 85.06 130 ALA A C 1
ATOM 1021 O O . ALA A 1 130 ? -12.267 -7.166 11.676 1.00 85.06 130 ALA A O 1
ATOM 1022 N N . VAL A 1 131 ? -10.447 -6.258 10.723 1.00 86.94 131 VAL A N 1
ATOM 1023 C CA . VAL A 1 131 ? -9.543 -6.550 11.850 1.00 86.94 131 VAL A CA 1
ATOM 1024 C C . VAL A 1 131 ? -10.017 -5.817 13.109 1.00 86.94 131 VAL A C 1
ATOM 1026 O O . VAL A 1 131 ? -10.197 -6.451 14.146 1.00 86.94 131 VAL A O 1
ATOM 1029 N N . GLY A 1 132 ? -10.310 -4.518 13.018 1.00 83.75 132 GLY A N 1
ATOM 1030 C CA . GLY A 1 132 ? -10.828 -3.727 14.139 1.00 83.75 132 GLY A CA 1
ATOM 1031 C C . GLY A 1 132 ? -12.129 -4.272 14.744 1.00 83.75 132 GLY A C 1
ATOM 1032 O O . GLY A 1 132 ? -12.293 -4.230 15.957 1.00 83.75 132 GLY A O 1
ATOM 1033 N N . ALA A 1 133 ? -13.018 -4.850 13.932 1.00 83.69 133 ALA A N 1
ATOM 1034 C CA . ALA A 1 133 ? -14.274 -5.447 14.395 1.00 83.69 133 ALA A CA 1
ATOM 1035 C C . ALA A 1 133 ? -14.089 -6.780 15.147 1.00 83.69 133 ALA A C 1
ATOM 1037 O O . ALA A 1 133 ? -14.937 -7.157 15.957 1.00 83.69 133 ALA A O 1
ATOM 1038 N N . VAL A 1 134 ? -12.995 -7.505 14.890 1.00 87.75 134 VAL A N 1
ATOM 1039 C CA . VAL A 1 134 ? -12.700 -8.796 15.537 1.00 87.75 134 VAL A CA 1
ATOM 1040 C C . VAL A 1 134 ? -12.120 -8.605 16.944 1.00 87.75 134 VAL A C 1
ATOM 1042 O O . VAL A 1 134 ? -12.326 -9.448 17.821 1.00 87.75 134 VAL A O 1
ATOM 1045 N N . PHE A 1 135 ? -11.420 -7.496 17.193 1.00 85.88 135 PHE A N 1
ATOM 1046 C CA . PHE A 1 135 ? -10.738 -7.243 18.462 1.00 85.88 135 PHE A CA 1
ATOM 1047 C C . PHE A 1 135 ? -11.513 -6.274 19.359 1.00 85.88 135 PHE A C 1
ATOM 1049 O O . PHE A 1 135 ? -11.978 -5.225 18.936 1.00 85.88 135 PHE A O 1
ATOM 1056 N N . LYS A 1 136 ? -11.589 -6.600 20.655 1.00 81.69 136 LYS A N 1
ATOM 1057 C CA . LYS A 1 136 ? -12.166 -5.712 21.684 1.00 81.69 136 LYS A CA 1
ATOM 1058 C C . LYS A 1 136 ? -11.154 -4.711 22.257 1.00 81.69 136 LYS A C 1
ATOM 1060 O O . LYS A 1 136 ? -11.537 -3.840 23.030 1.00 81.69 136 LYS A O 1
ATOM 1065 N N . THR A 1 137 ? -9.870 -4.857 21.924 1.00 87.12 137 THR A N 1
ATOM 1066 C CA . THR A 1 137 ? -8.769 -4.022 22.423 1.00 87.12 137 THR A CA 1
ATOM 1067 C C . THR A 1 137 ? -8.018 -3.370 21.266 1.00 87.12 137 THR A C 1
ATOM 1069 O O . THR A 1 137 ? -7.679 -4.029 20.282 1.00 87.12 137 THR A O 1
ATOM 1072 N N . PHE A 1 138 ? -7.718 -2.075 21.402 1.00 80.25 138 PHE A N 1
ATOM 1073 C CA . PHE A 1 138 ? -7.003 -1.307 20.379 1.00 80.25 138 PHE A CA 1
ATOM 1074 C C . PHE A 1 138 ? -5.554 -1.788 20.206 1.00 80.25 138 PHE A C 1
ATOM 1076 O O . PHE A 1 138 ? -5.109 -2.020 19.087 1.00 80.25 138 PHE A O 1
ATOM 1083 N N . ASP A 1 139 ? -4.849 -2.052 21.311 1.00 84.12 139 ASP A N 1
ATOM 1084 C CA . ASP A 1 139 ? -3.454 -2.518 21.272 1.00 84.12 139 ASP A CA 1
ATOM 1085 C C . ASP A 1 139 ? -3.295 -3.887 20.595 1.00 84.12 139 ASP A C 1
ATOM 1087 O O . ASP A 1 139 ? -2.255 -4.176 20.003 1.00 84.12 139 ASP A O 1
ATOM 1091 N N . GLY A 1 140 ? -4.312 -4.750 20.700 1.00 84.38 140 GLY A N 1
ATOM 1092 C CA . GLY A 1 140 ? -4.337 -6.048 20.027 1.00 84.38 140 GLY A CA 1
ATOM 1093 C C . GLY A 1 140 ? -4.614 -5.905 18.533 1.00 84.38 140 GLY A C 1
ATOM 1094 O O . GLY A 1 140 ? -3.904 -6.500 17.722 1.00 84.38 140 GLY A O 1
ATOM 1095 N N . ALA A 1 141 ? -5.597 -5.073 18.177 1.00 85.62 141 ALA A N 1
ATOM 1096 C CA . ALA A 1 141 ? -5.975 -4.814 16.792 1.00 85.62 141 ALA A CA 1
ATOM 1097 C C . ALA A 1 141 ? -4.804 -4.252 15.972 1.00 85.62 141 ALA A C 1
ATOM 1099 O O . ALA A 1 141 ? -4.485 -4.809 14.923 1.00 85.62 141 ALA A O 1
ATOM 1100 N N . SER A 1 142 ? -4.121 -3.224 16.489 1.00 85.38 142 SER A N 1
ATOM 1101 C CA . SER A 1 142 ? -3.022 -2.537 15.794 1.00 85.38 142 SER A CA 1
ATOM 1102 C C . SER A 1 142 ? -1.838 -3.465 15.496 1.00 85.38 142 SER A C 1
ATOM 1104 O O . SER A 1 142 ? -1.311 -3.478 14.385 1.00 85.38 142 SER A O 1
ATOM 1106 N N . LYS A 1 143 ? -1.464 -4.326 16.453 1.00 88.31 143 LYS A N 1
ATOM 1107 C CA . LYS A 1 143 ? -0.377 -5.306 16.265 1.00 88.31 143 LYS A CA 1
ATOM 1108 C C . LYS A 1 143 ? -0.712 -6.338 15.192 1.00 88.31 143 LYS A C 1
ATOM 1110 O O . LYS A 1 143 ? 0.145 -6.720 14.397 1.00 88.31 143 LYS A O 1
ATOM 1115 N N . VAL A 1 144 ? -1.960 -6.805 15.173 1.00 90.38 144 VAL A N 1
ATOM 1116 C CA . VAL A 1 144 ? -2.411 -7.808 14.202 1.00 90.38 144 VAL A CA 1
ATOM 1117 C C . VAL A 1 144 ? -2.526 -7.199 12.809 1.00 90.38 144 VAL A C 1
ATOM 1119 O O . VAL A 1 144 ? -2.102 -7.830 11.839 1.00 90.38 144 VAL A O 1
ATOM 1122 N N . SER A 1 145 ? -3.018 -5.963 12.692 1.00 88.56 145 SER A N 1
ATOM 1123 C CA . SER A 1 145 ? -3.043 -5.257 11.410 1.00 88.56 145 SER A CA 1
ATOM 1124 C C . SER A 1 145 ? -1.640 -4.989 10.868 1.00 88.56 145 SER A C 1
ATOM 1126 O O . SER A 1 145 ? -1.437 -5.092 9.661 1.00 88.56 145 SER A O 1
ATOM 1128 N N . GLU A 1 146 ? -0.659 -4.691 11.724 1.00 88.50 146 GLU A N 1
ATOM 1129 C CA . GLU A 1 146 ? 0.740 -4.479 11.314 1.00 88.50 146 GLU A CA 1
ATOM 1130 C C . GLU A 1 146 ? 1.394 -5.761 10.816 1.00 88.50 146 GLU A C 1
ATOM 1132 O O . GLU A 1 146 ? 2.045 -5.758 9.769 1.00 88.50 146 GLU A O 1
ATOM 1137 N N . PHE A 1 147 ? 1.167 -6.875 11.512 1.00 90.38 147 PHE A N 1
ATOM 1138 C CA . PHE A 1 147 ? 1.636 -8.176 11.052 1.00 90.38 147 PHE A CA 1
ATOM 1139 C C . PHE A 1 147 ? 1.012 -8.557 9.701 1.00 90.38 147 PHE A C 1
ATOM 1141 O O . PHE A 1 147 ? 1.711 -9.022 8.798 1.00 90.38 147 PHE A O 1
ATOM 1148 N N . LEU A 1 148 ? -0.291 -8.306 9.535 1.00 88.94 148 LEU A N 1
ATOM 1149 C CA . LEU A 1 148 ? -0.998 -8.535 8.277 1.00 88.94 148 LEU A CA 1
ATOM 1150 C C . LEU A 1 148 ? -0.444 -7.652 7.152 1.00 88.94 148 LEU A C 1
ATOM 1152 O O . LEU A 1 148 ? -0.163 -8.155 6.068 1.00 88.94 148 LEU A O 1
ATOM 1156 N N . MET A 1 149 ? -0.222 -6.363 7.414 1.00 87.75 149 MET A N 1
ATOM 1157 C CA . MET A 1 149 ? 0.373 -5.441 6.444 1.00 87.75 149 MET A CA 1
ATOM 1158 C C . MET A 1 149 ? 1.762 -5.908 6.007 1.00 87.75 149 MET A C 1
ATOM 1160 O O . MET A 1 149 ? 2.047 -5.956 4.813 1.00 87.75 149 MET A O 1
ATOM 1164 N N . ALA A 1 150 ? 2.619 -6.290 6.956 1.00 88.19 150 ALA A N 1
ATOM 1165 C CA . ALA A 1 150 ? 3.955 -6.787 6.648 1.00 88.19 150 ALA A CA 1
ATOM 1166 C C . ALA A 1 150 ? 3.901 -8.034 5.750 1.00 88.19 150 ALA A C 1
ATOM 1168 O O . ALA A 1 150 ? 4.661 -8.130 4.785 1.00 88.19 150 ALA A O 1
ATOM 1169 N N . ALA A 1 151 ? 2.973 -8.958 6.021 1.00 88.50 151 ALA A N 1
ATOM 1170 C CA . ALA A 1 151 ? 2.764 -10.128 5.178 1.00 88.50 151 ALA A CA 1
ATOM 1171 C C . ALA A 1 151 ? 2.337 -9.732 3.753 1.00 88.50 151 ALA A C 1
ATOM 1173 O O . ALA A 1 151 ? 2.943 -10.194 2.789 1.00 88.50 151 ALA A O 1
ATOM 1174 N N . LEU A 1 152 ? 1.359 -8.836 3.602 1.00 87.69 152 LEU A N 1
ATOM 1175 C CA . LEU A 1 152 ? 0.867 -8.403 2.288 1.00 87.69 152 LEU A CA 1
ATOM 1176 C C . LEU A 1 152 ? 1.958 -7.694 1.469 1.00 87.69 152 LEU A C 1
ATOM 1178 O O . LEU A 1 152 ? 2.178 -8.034 0.310 1.00 87.69 152 LEU A O 1
ATOM 1182 N N . VAL A 1 153 ? 2.744 -6.814 2.097 1.00 88.50 153 VAL A N 1
ATOM 1183 C CA . VAL A 1 153 ? 3.863 -6.106 1.446 1.00 88.50 153 VAL A CA 1
ATOM 1184 C C . VAL A 1 153 ? 4.927 -7.069 0.897 1.00 88.50 153 VAL A C 1
ATOM 1186 O O . VAL A 1 153 ? 5.474 -6.846 -0.187 1.00 88.50 153 VAL A O 1
ATOM 1189 N N . ILE A 1 154 ? 5.211 -8.171 1.592 1.00 88.38 154 ILE A N 1
ATOM 1190 C CA . ILE A 1 154 ? 6.174 -9.178 1.114 1.00 88.38 154 ILE A CA 1
ATOM 1191 C C . ILE A 1 154 ? 5.606 -9.957 -0.083 1.00 88.38 154 ILE A C 1
ATOM 1193 O O . ILE A 1 154 ? 6.341 -10.257 -1.030 1.00 88.38 154 ILE A O 1
ATOM 1197 N N . TYR A 1 155 ? 4.303 -10.251 -0.071 1.00 88.19 155 TYR A N 1
ATOM 1198 C CA . TYR A 1 155 ? 3.632 -11.025 -1.120 1.00 88.19 155 TYR A CA 1
ATOM 1199 C C . TYR A 1 155 ? 3.151 -10.198 -2.323 1.00 88.19 155 TYR A C 1
ATOM 1201 O O . TYR A 1 155 ? 2.719 -10.792 -3.304 1.00 88.19 155 TYR A O 1
ATOM 1209 N N . THR A 1 156 ? 3.345 -8.876 -2.333 1.00 86.62 156 THR A N 1
ATOM 1210 C CA . THR A 1 156 ? 2.963 -7.983 -3.446 1.00 86.62 156 THR A CA 1
ATOM 1211 C C . THR A 1 156 ? 3.527 -8.360 -4.824 1.00 86.62 156 THR A C 1
ATOM 1213 O O . THR A 1 156 ? 2.978 -7.975 -5.856 1.00 86.62 156 THR A O 1
ATOM 1216 N N . GLY A 1 157 ? 4.658 -9.073 -4.867 1.00 84.69 157 GLY A N 1
ATOM 1217 C CA . GLY A 1 157 ? 5.322 -9.485 -6.110 1.00 84.69 157 GLY A CA 1
ATOM 1218 C C . GLY A 1 157 ? 6.459 -8.572 -6.593 1.00 84.69 157 GLY A C 1
ATOM 1219 O O . GLY A 1 157 ? 7.112 -8.905 -7.580 1.00 84.69 157 GLY A O 1
ATOM 1220 N N . TYR A 1 158 ? 6.741 -7.463 -5.892 1.00 85.81 158 TYR A N 1
ATOM 1221 C CA . TYR A 1 158 ? 7.878 -6.577 -6.194 1.00 85.81 158 TYR A CA 1
ATOM 1222 C C . TYR A 1 158 ? 9.237 -7.201 -5.816 1.00 85.81 158 TYR A C 1
ATOM 1224 O O . TYR A 1 158 ? 10.163 -7.180 -6.622 1.00 85.81 158 TYR A O 1
ATOM 1232 N N . MET A 1 159 ? 9.365 -7.795 -4.617 1.00 84.06 159 MET A N 1
ATOM 1233 C CA . MET A 1 159 ? 10.623 -8.424 -4.167 1.00 84.06 159 MET A CA 1
ATOM 1234 C C . MET A 1 159 ? 10.884 -9.783 -4.831 1.00 84.06 159 MET A C 1
ATOM 1236 O O . MET A 1 159 ? 12.008 -10.078 -5.232 1.00 84.06 159 MET A O 1
ATOM 1240 N N . ILE A 1 160 ? 9.854 -10.629 -4.930 1.00 86.06 160 ILE A N 1
ATOM 1241 C CA . ILE A 1 160 ? 9.936 -11.970 -5.522 1.00 86.06 160 ILE A CA 1
ATOM 1242 C C . ILE A 1 160 ? 8.822 -12.099 -6.555 1.00 86.06 160 ILE A C 1
ATOM 1244 O O . ILE A 1 160 ? 7.651 -11.944 -6.228 1.00 86.06 160 ILE A O 1
ATOM 1248 N N . LYS A 1 161 ? 9.174 -12.429 -7.801 1.00 81.69 161 LYS A N 1
ATOM 1249 C CA . LYS A 1 161 ? 8.197 -12.678 -8.872 1.00 81.69 161 LYS A CA 1
ATOM 1250 C C . LYS A 1 161 ? 7.423 -13.983 -8.642 1.00 81.69 161 LYS A C 1
ATOM 1252 O O . LYS A 1 161 ? 8.013 -15.008 -8.299 1.00 81.69 161 LYS A O 1
ATOM 1257 N N . LYS A 1 162 ? 6.119 -13.964 -8.947 1.00 81.31 162 LYS A N 1
ATOM 1258 C CA . LYS A 1 162 ? 5.152 -15.065 -8.748 1.00 81.31 162 LYS A CA 1
ATOM 1259 C C . LYS A 1 162 ? 5.661 -16.486 -9.065 1.00 81.31 162 LYS A C 1
ATOM 1261 O O . LYS A 1 162 ? 5.485 -17.357 -8.220 1.00 81.31 162 LYS A O 1
ATOM 1266 N N . PRO A 1 163 ? 6.322 -16.767 -10.209 1.00 84.25 163 PRO A N 1
ATOM 1267 C CA . PRO A 1 163 ? 6.720 -18.140 -10.541 1.00 84.25 163 PRO A CA 1
ATOM 1268 C C . PRO A 1 163 ? 7.854 -18.715 -9.677 1.00 84.25 163 PRO A C 1
ATOM 1270 O O . PRO A 1 163 ? 8.117 -19.909 -9.756 1.00 84.25 163 PRO A O 1
ATOM 1273 N N . TYR A 1 164 ? 8.529 -17.892 -8.870 1.00 84.31 164 TYR A N 1
ATOM 1274 C CA . TYR A 1 164 ? 9.626 -18.314 -7.991 1.00 84.31 164 TYR A CA 1
ATOM 1275 C C . TYR A 1 164 ? 9.189 -18.361 -6.521 1.00 84.31 164 TYR A C 1
ATOM 1277 O O . TYR A 1 164 ? 10.008 -18.624 -5.644 1.00 84.31 164 TYR A O 1
ATOM 1285 N N . MET A 1 165 ? 7.909 -18.091 -6.240 1.00 84.88 165 MET A N 1
ATOM 1286 C CA . MET A 1 165 ? 7.350 -18.171 -4.895 1.00 84.88 165 MET A CA 1
ATOM 1287 C C . MET A 1 165 ? 7.120 -19.631 -4.495 1.00 84.88 165 MET A C 1
ATOM 1289 O O . MET A 1 165 ? 6.718 -20.462 -5.311 1.00 84.88 165 MET A O 1
ATOM 1293 N N . HIS A 1 166 ? 7.332 -19.943 -3.216 1.00 83.75 166 HIS A N 1
ATOM 1294 C CA . HIS A 1 166 ? 7.041 -21.275 -2.695 1.00 83.75 166 HIS A CA 1
ATOM 1295 C C . HIS A 1 166 ? 5.528 -21.570 -2.767 1.00 83.75 166 HIS A C 1
ATOM 1297 O O . HIS A 1 166 ? 4.716 -20.733 -2.360 1.00 83.75 166 HIS A O 1
ATOM 1303 N N . PRO A 1 167 ? 5.120 -22.773 -3.210 1.00 85.00 167 PRO A N 1
ATOM 1304 C CA . PRO A 1 167 ? 3.714 -23.091 -3.456 1.00 85.00 167 PRO A CA 1
ATOM 1305 C C . PRO A 1 167 ? 2.831 -23.077 -2.197 1.00 85.00 167 PRO A C 1
ATOM 1307 O O . PRO A 1 167 ? 1.640 -22.808 -2.306 1.00 85.00 167 PRO A O 1
ATOM 1310 N N . TRP A 1 168 ? 3.386 -23.305 -0.999 1.00 85.81 168 TRP A N 1
ATOM 1311 C CA . TRP A 1 168 ? 2.606 -23.365 0.250 1.00 85.81 168 TRP A CA 1
ATOM 1312 C C . TRP A 1 168 ? 1.958 -22.033 0.653 1.00 85.81 168 TRP A C 1
ATOM 1314 O O . TRP A 1 168 ? 0.856 -22.033 1.195 1.00 85.81 168 TRP A O 1
ATOM 1324 N N . PHE A 1 169 ? 2.602 -20.902 0.356 1.00 83.19 169 PHE A N 1
ATOM 1325 C CA . PHE A 1 169 ? 2.089 -19.562 0.676 1.00 83.19 169 PHE A CA 1
ATOM 1326 C C . PHE A 1 169 ? 1.707 -18.752 -0.568 1.00 83.19 169 PHE A C 1
ATOM 1328 O O . PHE A 1 169 ? 1.343 -17.583 -0.466 1.00 83.19 169 PHE A O 1
ATOM 1335 N N . SER A 1 170 ? 1.724 -19.372 -1.752 1.00 83.62 170 SER A N 1
ATOM 1336 C CA . SER A 1 170 ? 1.376 -18.695 -3.006 1.00 83.62 170 SER A CA 1
ATOM 1337 C C . SER A 1 170 ? -0.080 -18.219 -3.056 1.00 83.62 170 SER A C 1
ATOM 1339 O O . SER A 1 170 ? -0.405 -17.379 -3.890 1.00 83.62 170 SER A O 1
ATOM 1341 N N . TRP A 1 171 ? -0.964 -18.746 -2.207 1.00 86.44 171 TRP A N 1
ATOM 1342 C CA . TRP A 1 171 ? -2.367 -18.337 -2.152 1.00 86.44 171 TRP A CA 1
ATOM 1343 C C . TRP A 1 171 ? -2.551 -16.924 -1.572 1.00 86.44 171 TRP A C 1
ATOM 1345 O O . TRP A 1 171 ? -3.492 -16.242 -1.967 1.00 86.44 171 TRP A O 1
ATOM 1355 N N . ILE A 1 172 ? -1.638 -16.457 -0.706 1.00 86.06 172 ILE A N 1
ATOM 1356 C CA . ILE A 1 172 ? -1.702 -15.121 -0.078 1.00 86.06 172 ILE A CA 1
ATOM 1357 C C . ILE A 1 172 ? -1.689 -14.027 -1.149 1.00 86.06 172 ILE A C 1
ATOM 1359 O O . ILE A 1 172 ? -2.456 -13.074 -1.062 1.00 86.06 172 ILE A O 1
ATOM 1363 N N . PHE A 1 173 ? -0.903 -14.228 -2.210 1.00 85.62 173 PHE A N 1
ATOM 1364 C CA . PHE A 1 173 ? -0.855 -13.354 -3.384 1.00 85.62 173 PHE A CA 1
ATOM 1365 C C . PHE A 1 173 ? -2.242 -13.089 -3.991 1.00 85.62 173 PHE A C 1
ATOM 1367 O O . PHE A 1 173 ? -2.516 -11.997 -4.466 1.00 85.62 173 PHE A O 1
ATOM 1374 N N . TRP A 1 174 ? -3.132 -14.085 -3.984 1.00 85.12 174 TRP A N 1
ATOM 1375 C CA . TRP A 1 174 ? -4.455 -13.954 -4.598 1.00 85.12 174 TRP A CA 1
ATOM 1376 C C . TRP A 1 174 ? -5.460 -13.218 -3.714 1.00 85.12 174 TRP A C 1
ATOM 1378 O O . TRP A 1 174 ? -6.439 -12.689 -4.238 1.00 85.12 174 TRP A O 1
ATOM 1388 N N . LEU A 1 175 ? -5.235 -13.207 -2.399 1.00 85.62 175 LEU A N 1
ATOM 1389 C CA . LEU A 1 175 ? -6.028 -12.444 -1.437 1.00 85.62 175 LEU A CA 1
ATOM 1390 C C . LEU A 1 175 ? -5.538 -10.992 -1.338 1.00 85.62 175 LEU A C 1
ATOM 1392 O O . LEU A 1 175 ? -6.303 -10.119 -0.946 1.00 85.62 175 LEU A O 1
ATOM 1396 N N . ASP A 1 176 ? -4.271 -10.749 -1.670 1.00 87.94 176 ASP A N 1
ATOM 1397 C CA . ASP A 1 176 ? -3.602 -9.471 -1.479 1.00 87.94 176 ASP A CA 1
ATOM 1398 C C . ASP A 1 176 ? -4.072 -8.388 -2.476 1.00 87.94 176 ASP A C 1
ATOM 1400 O O . ASP A 1 176 ? -3.714 -8.433 -3.658 1.00 87.94 176 ASP A O 1
ATOM 1404 N N . PRO A 1 177 ? -4.817 -7.357 -2.026 1.00 84.38 177 PRO A N 1
ATOM 1405 C CA . PRO A 1 177 ? -5.223 -6.254 -2.894 1.00 84.38 177 PRO A CA 1
ATOM 1406 C C . PRO A 1 177 ? -4.043 -5.369 -3.327 1.00 84.38 177 PRO A C 1
ATOM 1408 O O . PRO A 1 177 ? -4.155 -4.668 -4.338 1.00 84.38 177 PRO A O 1
ATOM 1411 N N . LEU A 1 178 ? -2.911 -5.392 -2.607 1.00 85.44 178 LEU A N 1
ATOM 1412 C CA . LEU A 1 178 ? -1.708 -4.632 -2.956 1.00 85.44 178 LEU A CA 1
ATOM 1413 C C . LEU A 1 178 ? -1.095 -5.140 -4.259 1.00 85.44 178 LEU A C 1
ATOM 1415 O O . LEU A 1 178 ? -0.729 -4.331 -5.114 1.00 85.44 178 LEU A O 1
ATOM 1419 N N . SER A 1 179 ? -1.034 -6.461 -4.434 1.00 88.31 179 SER A N 1
ATOM 1420 C CA . SER A 1 179 ? -0.506 -7.070 -5.650 1.00 88.31 179 SER A CA 1
ATOM 1421 C C . SER A 1 179 ? -1.310 -6.682 -6.895 1.00 88.31 179 SER A C 1
ATOM 1423 O O . SER A 1 179 ? -0.730 -6.245 -7.890 1.00 88.31 179 SER A O 1
ATOM 1425 N N . TYR A 1 180 ? -2.644 -6.714 -6.821 1.00 87.25 180 TYR A N 1
ATOM 1426 C CA . TYR A 1 180 ? -3.498 -6.299 -7.941 1.00 87.25 180 TYR A CA 1
ATOM 1427 C C . TYR A 1 180 ? -3.365 -4.808 -8.266 1.00 87.25 180 TYR A C 1
ATOM 1429 O O . TYR A 1 180 ? -3.309 -4.435 -9.439 1.00 87.25 180 TYR A O 1
ATOM 1437 N N . GLY A 1 181 ? -3.287 -3.947 -7.244 1.00 84.12 181 GLY A N 1
ATOM 1438 C CA . GLY A 1 181 ? -3.042 -2.517 -7.442 1.00 84.12 181 GLY A CA 1
ATOM 1439 C C . GLY A 1 181 ? -1.693 -2.258 -8.117 1.00 84.12 181 GLY A C 1
ATOM 1440 O O . GLY A 1 181 ? -1.593 -1.421 -9.016 1.00 84.12 181 GLY A O 1
ATOM 1441 N N . PHE A 1 182 ? -0.668 -3.016 -7.729 1.00 85.88 182 PHE A N 1
ATOM 1442 C CA . PHE A 1 182 ? 0.666 -2.918 -8.308 1.00 85.88 182 PHE A CA 1
ATOM 1443 C C . PHE A 1 182 ? 0.696 -3.382 -9.766 1.00 85.88 182 PHE A C 1
ATOM 1445 O O . PHE A 1 182 ? 1.156 -2.629 -10.625 1.00 85.88 182 PHE A O 1
ATOM 1452 N N . GLU A 1 183 ? 0.143 -4.557 -10.079 1.00 85.62 183 GLU A N 1
ATOM 1453 C CA . GLU A 1 183 ? 0.047 -5.049 -11.459 1.00 85.62 183 GLU A CA 1
ATOM 1454 C C . GLU A 1 183 ? -0.759 -4.099 -12.358 1.00 85.62 183 GLU A C 1
ATOM 1456 O O . GLU A 1 183 ? -0.369 -3.878 -13.504 1.00 85.62 183 GLU A O 1
ATOM 1461 N N . ALA A 1 184 ? -1.826 -3.476 -11.845 1.00 85.69 184 ALA A N 1
ATOM 1462 C CA . ALA A 1 184 ? -2.619 -2.501 -12.595 1.00 85.69 184 ALA A CA 1
ATOM 1463 C C . ALA A 1 184 ? -1.829 -1.222 -12.923 1.00 85.69 184 ALA A C 1
ATOM 1465 O O . ALA A 1 184 ? -1.855 -0.755 -14.065 1.00 85.69 184 ALA A O 1
ATOM 1466 N N . LEU A 1 185 ? -1.092 -0.668 -11.952 1.00 84.19 185 LEU A N 1
ATOM 1467 C CA . LEU A 1 185 ? -0.253 0.513 -12.178 1.00 84.19 185 LEU A CA 1
ATOM 1468 C C . LEU A 1 185 ? 0.917 0.213 -13.119 1.00 84.19 185 LEU A C 1
ATOM 1470 O O . LEU A 1 185 ? 1.207 1.017 -14.006 1.00 84.19 185 LEU A O 1
ATOM 1474 N N . LEU A 1 186 ? 1.557 -0.950 -12.961 1.00 84.75 186 LEU A N 1
ATOM 1475 C CA . LEU A 1 186 ? 2.588 -1.419 -13.885 1.00 84.75 186 LEU A CA 1
ATOM 1476 C C . LEU A 1 186 ? 2.020 -1.597 -15.297 1.00 84.75 186 LEU A C 1
ATOM 1478 O O . LEU A 1 186 ? 2.597 -1.117 -16.267 1.00 84.75 186 LEU A O 1
ATOM 1482 N N . ALA A 1 187 ? 0.871 -2.252 -15.445 1.00 83.75 187 ALA A N 1
ATOM 1483 C CA . ALA A 1 187 ? 0.260 -2.429 -16.755 1.00 83.75 187 ALA A CA 1
ATOM 1484 C C . ALA A 1 187 ? -0.045 -1.076 -17.411 1.00 83.75 187 ALA A C 1
ATOM 1486 O O . ALA A 1 187 ? 0.199 -0.926 -18.604 1.00 83.75 187 ALA A O 1
ATOM 1487 N N . ASN A 1 188 ? -0.507 -0.088 -16.638 1.00 84.56 188 ASN A N 1
ATOM 1488 C CA . ASN A 1 188 ? -0.826 1.248 -17.135 1.00 84.56 188 ASN A CA 1
ATOM 1489 C C . ASN A 1 188 ? 0.418 2.059 -17.549 1.00 84.56 188 ASN A C 1
ATOM 1491 O O . ASN A 1 188 ? 0.427 2.643 -18.629 1.00 84.56 188 ASN A O 1
ATOM 1495 N N . GLU A 1 189 ? 1.477 2.083 -16.734 1.00 82.38 189 GLU A N 1
ATOM 1496 C CA . GLU A 1 189 ? 2.704 2.852 -17.027 1.00 82.38 189 GLU A CA 1
ATOM 1497 C C . GLU A 1 189 ? 3.485 2.273 -18.218 1.00 82.38 189 GLU A C 1
ATOM 1499 O O . GLU A 1 189 ? 4.112 3.013 -18.978 1.00 82.38 189 GLU A O 1
ATOM 1504 N N . TRP A 1 190 ? 3.427 0.954 -18.416 1.00 83.31 190 TRP A N 1
ATOM 1505 C CA . TRP A 1 190 ? 4.134 0.270 -19.500 1.00 83.31 190 TRP A CA 1
ATOM 1506 C C . TRP A 1 190 ? 3.268 -0.020 -20.727 1.00 83.31 190 TRP A C 1
ATOM 1508 O O . TRP A 1 190 ? 3.771 -0.560 -21.717 1.00 83.31 190 TRP A O 1
ATOM 1518 N N . HIS A 1 191 ? 1.989 0.361 -20.719 1.00 82.56 191 HIS A N 1
ATOM 1519 C CA . HIS A 1 191 ? 1.116 0.128 -21.861 1.00 82.56 191 HIS A CA 1
ATOM 1520 C C . HIS A 1 191 ? 1.598 0.921 -23.087 1.00 82.56 191 HIS A C 1
ATOM 1522 O O . HIS A 1 191 ? 1.450 2.137 -23.170 1.00 82.56 191 HIS A O 1
ATOM 1528 N N . GLY A 1 192 ? 2.123 0.223 -24.097 1.00 76.69 192 GLY A N 1
ATOM 1529 C CA . GLY A 1 192 ? 2.499 0.832 -25.378 1.00 76.69 192 GLY A CA 1
ATOM 1530 C C . GLY A 1 192 ? 3.778 1.677 -25.347 1.00 76.69 192 GLY A C 1
ATOM 1531 O O . GLY A 1 192 ? 4.045 2.390 -26.312 1.00 76.69 192 GLY A O 1
ATOM 1532 N N . LYS A 1 193 ? 4.582 1.591 -24.279 1.00 72.75 193 LYS A N 1
ATOM 1533 C CA . LYS A 1 193 ? 5.909 2.219 -24.210 1.00 72.75 193 LYS A CA 1
ATOM 1534 C C . LYS A 1 193 ? 6.973 1.317 -24.843 1.00 72.75 193 LYS A C 1
ATOM 1536 O O . LYS A 1 193 ? 7.092 0.148 -24.487 1.00 72.75 193 LYS A O 1
ATOM 1541 N N . THR A 1 194 ? 7.775 1.876 -25.747 1.00 74.50 194 THR A N 1
ATOM 1542 C CA . THR A 1 194 ? 9.011 1.262 -26.259 1.00 74.50 194 THR A CA 1
ATOM 1543 C C . THR A 1 194 ? 10.185 1.722 -25.403 1.00 74.50 194 THR A C 1
ATOM 1545 O O . THR A 1 194 ? 10.341 2.925 -25.200 1.00 74.50 194 THR A O 1
ATOM 1548 N N . ILE A 1 195 ? 10.978 0.788 -24.880 1.00 74.06 195 ILE A N 1
ATOM 1549 C CA . ILE A 1 195 ? 12.125 1.087 -24.015 1.00 74.06 195 ILE A CA 1
ATOM 1550 C C . ILE A 1 195 ? 13.394 0.984 -24.857 1.00 74.06 195 ILE A C 1
ATOM 1552 O O . ILE A 1 195 ? 13.594 -0.018 -25.545 1.00 74.06 195 ILE A O 1
ATOM 1556 N N . ASP A 1 196 ? 14.256 1.995 -24.778 1.00 72.56 196 ASP A N 1
ATOM 1557 C CA . ASP A 1 196 ? 15.545 1.968 -25.462 1.00 72.56 196 ASP A CA 1
ATOM 1558 C C . ASP A 1 196 ? 16.516 1.048 -24.693 1.00 72.56 196 ASP A C 1
ATOM 1560 O O . ASP A 1 196 ? 16.713 1.146 -23.469 1.00 72.56 196 ASP A O 1
ATOM 1564 N N . CYS A 1 197 ? 17.095 0.076 -25.398 1.00 70.19 197 CYS A N 1
ATOM 1565 C CA . CYS A 1 197 ? 17.967 -0.929 -24.792 1.00 70.19 197 CYS A CA 1
ATOM 1566 C C . CYS A 1 197 ? 19.402 -0.404 -24.721 1.00 70.19 197 CYS A C 1
ATOM 1568 O O . CYS A 1 197 ? 20.036 -0.186 -25.751 1.00 70.19 197 CYS A O 1
ATOM 1570 N N . VAL A 1 198 ? 19.961 -0.280 -23.514 1.00 69.25 198 VAL A N 1
ATOM 1571 C CA . VAL A 1 198 ? 21.374 0.079 -23.339 1.00 69.25 198 VAL A CA 1
ATOM 1572 C C . VAL A 1 198 ? 22.200 -1.172 -23.039 1.00 69.25 198 VAL A C 1
ATOM 1574 O O . VAL A 1 198 ? 21.813 -2.026 -22.240 1.00 69.25 198 VAL A O 1
ATOM 1577 N N . GLY A 1 199 ? 23.350 -1.286 -23.712 1.00 61.22 199 GLY A N 1
ATOM 1578 C CA . GLY A 1 199 ? 24.163 -2.504 -23.874 1.00 61.22 199 GLY A CA 1
ATOM 1579 C C . GLY A 1 199 ? 24.658 -3.235 -22.617 1.00 61.22 199 GLY A C 1
ATOM 1580 O O . GLY A 1 199 ? 25.280 -4.283 -22.757 1.00 61.22 199 GLY A O 1
ATOM 1581 N N . SER A 1 200 ? 24.446 -2.702 -21.412 1.00 63.19 200 SER A N 1
ATOM 1582 C CA . SER A 1 200 ? 24.797 -3.354 -20.137 1.00 63.19 200 SER A CA 1
ATOM 1583 C C . SER A 1 200 ? 23.629 -4.080 -19.459 1.00 63.19 200 SER A C 1
ATOM 1585 O O . SER A 1 200 ? 23.860 -4.865 -18.542 1.00 63.19 200 SER A O 1
ATOM 1587 N N . ASN A 1 201 ? 22.388 -3.826 -19.882 1.00 63.59 201 ASN A N 1
ATOM 1588 C CA . ASN A 1 201 ? 21.180 -4.404 -19.276 1.00 63.59 201 ASN A CA 1
ATOM 1589 C C . ASN A 1 201 ? 20.508 -5.458 -20.176 1.00 63.59 201 ASN A C 1
ATOM 1591 O O . ASN A 1 201 ? 19.437 -5.965 -19.847 1.00 63.59 201 ASN A O 1
ATOM 1595 N N . LEU A 1 202 ? 21.129 -5.792 -21.312 1.00 64.25 202 LEU A N 1
ATOM 1596 C CA . LEU A 1 202 ? 20.650 -6.787 -22.268 1.00 64.25 202 LEU A CA 1
ATOM 1597 C C . LEU A 1 202 ? 21.146 -8.176 -21.863 1.00 64.25 202 LEU A C 1
ATOM 1599 O O . LEU A 1 202 ? 22.333 -8.469 -21.896 1.00 64.25 202 LEU A O 1
ATOM 1603 N N . ILE A 1 203 ? 20.233 -9.066 -21.494 1.00 58.59 203 ILE A N 1
ATOM 1604 C CA . ILE A 1 203 ? 20.570 -10.464 -21.208 1.00 58.59 203 ILE A CA 1
ATOM 1605 C C . ILE A 1 203 ? 20.493 -11.223 -22.545 1.00 58.59 203 ILE A C 1
ATOM 1607 O O . ILE A 1 203 ? 19.405 -11.250 -23.122 1.00 58.59 203 ILE A O 1
ATOM 1611 N N . PRO A 1 204 ? 21.578 -11.836 -23.066 1.00 60.81 204 PRO A N 1
ATOM 1612 C CA . PRO A 1 204 ? 22.885 -12.097 -22.451 1.00 60.81 204 PRO A CA 1
ATOM 1613 C C . PRO A 1 204 ? 23.895 -10.943 -22.598 1.00 60.81 204 PRO A C 1
ATOM 1615 O O . PRO A 1 204 ? 24.112 -10.420 -23.688 1.00 60.81 204 PRO A O 1
ATOM 1618 N N . ASN A 1 205 ? 24.587 -10.614 -21.504 1.00 60.72 205 ASN A N 1
ATOM 1619 C CA . ASN A 1 205 ? 25.602 -9.559 -21.461 1.00 60.72 205 ASN A CA 1
ATOM 1620 C C . ASN A 1 205 ? 27.003 -10.117 -21.786 1.00 60.72 205 ASN A C 1
ATOM 1622 O O . ASN A 1 205 ? 27.428 -11.112 -21.204 1.00 60.72 205 ASN A O 1
ATOM 1626 N N . GLY A 1 206 ? 27.757 -9.456 -22.672 1.00 64.69 206 GLY A N 1
ATOM 1627 C CA . GLY A 1 206 ? 29.156 -9.803 -22.968 1.00 64.69 206 GLY A CA 1
ATOM 1628 C C . GLY A 1 206 ? 29.703 -9.114 -24.222 1.00 64.69 206 GLY A C 1
ATOM 1629 O O . GLY A 1 206 ? 28.935 -8.665 -25.070 1.00 64.69 206 GLY A O 1
ATOM 1630 N N . GLY A 1 207 ? 31.033 -9.022 -24.350 1.00 66.06 207 GLY A N 1
ATOM 1631 C CA . GLY A 1 207 ? 31.704 -8.302 -25.449 1.00 66.06 207 GLY A CA 1
ATOM 1632 C C . GLY A 1 207 ? 31.307 -8.779 -26.852 1.00 66.06 207 GLY A C 1
ATOM 1633 O O . GLY A 1 207 ? 31.149 -7.958 -27.747 1.00 66.06 207 GLY A O 1
ATOM 1634 N N . ASN A 1 208 ? 31.032 -10.077 -27.013 1.00 62.06 208 ASN A N 1
ATOM 1635 C CA . ASN A 1 208 ? 30.631 -10.674 -28.293 1.00 62.06 208 ASN A CA 1
ATOM 1636 C C . ASN A 1 208 ? 29.136 -10.489 -28.629 1.00 62.06 208 ASN A C 1
ATOM 1638 O O . ASN A 1 208 ? 28.743 -10.707 -29.771 1.00 62.06 208 ASN A O 1
ATOM 1642 N N . TYR A 1 209 ? 28.296 -10.086 -27.665 1.00 55.69 209 TYR A N 1
ATOM 1643 C CA . TYR A 1 209 ? 26.844 -9.936 -27.857 1.00 55.69 209 TYR A CA 1
ATOM 1644 C C . TYR A 1 209 ? 26.424 -8.506 -28.234 1.00 55.69 209 TYR A C 1
ATOM 1646 O O . TYR A 1 209 ? 25.317 -8.303 -28.724 1.00 55.69 209 TYR A O 1
ATOM 1654 N N . ARG A 1 210 ? 27.311 -7.511 -28.074 1.00 53.12 210 ARG A N 1
ATOM 1655 C CA . ARG A 1 210 ? 27.019 -6.092 -28.367 1.00 53.12 210 ARG A CA 1
ATOM 1656 C C . ARG A 1 210 ? 26.872 -5.774 -29.860 1.00 53.12 210 ARG A C 1
ATOM 1658 O O . ARG A 1 210 ? 26.281 -4.757 -30.192 1.00 53.12 210 ARG A O 1
ATOM 1665 N N . SER A 1 211 ? 27.392 -6.628 -30.744 1.00 52.31 211 SER A N 1
ATOM 1666 C CA . SER A 1 211 ? 27.329 -6.445 -32.204 1.00 52.31 211 SER A CA 1
ATOM 1667 C C . SER A 1 211 ? 26.136 -7.147 -32.872 1.00 52.31 211 SER A C 1
ATOM 1669 O O . SER A 1 211 ? 25.942 -6.990 -34.073 1.00 52.31 211 SER A O 1
ATOM 1671 N N . CYS A 1 212 ? 25.340 -7.925 -32.125 1.00 47.78 212 CYS A N 1
ATOM 1672 C CA . CYS A 1 212 ? 24.170 -8.651 -32.637 1.00 47.78 212 CYS A CA 1
ATOM 1673 C C . CYS A 1 212 ? 22.862 -7.949 -32.245 1.00 47.78 212 CYS A C 1
ATOM 1675 O O . CYS A 1 212 ? 22.022 -8.509 -31.545 1.00 47.78 212 CYS A O 1
ATOM 1677 N N . THR A 1 213 ? 22.668 -6.714 -32.697 1.00 48.44 213 THR A N 1
ATOM 1678 C CA . THR A 1 213 ? 21.497 -5.892 -32.348 1.00 48.44 213 THR A CA 1
ATOM 1679 C C . THR A 1 213 ? 20.207 -6.251 -33.106 1.00 48.44 213 THR A C 1
ATOM 1681 O O . THR A 1 213 ? 19.220 -5.535 -33.002 1.00 48.44 213 THR A O 1
ATOM 1684 N N . SER A 1 214 ? 20.159 -7.358 -33.861 1.00 45.50 214 SER A N 1
ATOM 1685 C CA . SER A 1 214 ? 19.051 -7.637 -34.797 1.00 45.50 214 SER A CA 1
ATOM 1686 C C . SER A 1 214 ? 18.248 -8.925 -34.567 1.00 45.50 214 SER A C 1
ATOM 1688 O O . SER A 1 214 ? 17.371 -9.234 -35.376 1.00 45.50 214 SER A O 1
ATOM 1690 N N . ILE A 1 215 ? 18.457 -9.681 -33.480 1.00 44.06 215 ILE A N 1
ATOM 1691 C CA . ILE A 1 215 ? 17.703 -10.933 -33.246 1.00 44.06 215 ILE A CA 1
ATOM 1692 C C . ILE A 1 215 ? 17.130 -10.998 -31.823 1.00 44.06 215 ILE A C 1
ATOM 1694 O O . ILE A 1 215 ? 17.536 -11.801 -30.993 1.00 44.06 215 ILE A O 1
ATOM 1698 N N . MET A 1 216 ? 16.099 -10.197 -31.557 1.00 41.56 216 MET A N 1
ATOM 1699 C CA . MET A 1 216 ? 15.045 -10.567 -30.602 1.00 41.56 216 MET A CA 1
ATOM 1700 C C . MET A 1 216 ? 13.681 -10.345 -31.256 1.00 41.56 216 MET A C 1
ATOM 1702 O O . MET A 1 216 ? 12.970 -9.374 -31.007 1.00 41.56 216 MET A O 1
ATOM 1706 N N . ARG A 1 217 ? 13.291 -11.273 -32.138 1.00 43.97 217 ARG A N 1
ATOM 1707 C CA . ARG A 1 217 ? 11.900 -11.364 -32.586 1.00 43.97 217 ARG A CA 1
ATOM 1708 C C . ARG A 1 217 ? 11.070 -12.068 -31.511 1.00 43.97 217 ARG A C 1
ATOM 1710 O O . ARG A 1 217 ? 11.326 -13.222 -31.185 1.00 43.97 217 ARG A O 1
ATOM 1717 N N . ARG A 1 218 ? 10.006 -11.360 -31.108 1.00 39.56 218 ARG A N 1
ATOM 1718 C CA . ARG A 1 218 ? 8.832 -11.759 -30.301 1.00 39.56 218 ARG A CA 1
ATOM 1719 C C . ARG A 1 218 ? 8.903 -11.468 -28.791 1.00 39.56 218 ARG A C 1
ATOM 1721 O O . ARG A 1 218 ? 8.826 -12.354 -27.955 1.00 39.56 218 ARG A O 1
ATOM 1728 N N . GLY A 1 219 ? 8.912 -10.172 -28.477 1.00 44.59 219 GLY A N 1
ATOM 1729 C CA . GLY A 1 219 ? 8.581 -9.614 -27.162 1.00 44.59 219 GLY A CA 1
ATOM 1730 C C . GLY A 1 219 ? 8.803 -8.103 -27.166 1.00 44.59 219 GLY A C 1
ATOM 1731 O O . GLY A 1 219 ? 9.910 -7.660 -26.900 1.00 44.59 219 GLY A O 1
ATOM 1732 N N . ARG A 1 220 ? 7.781 -7.325 -27.555 1.00 50.59 220 ARG A N 1
ATOM 1733 C CA . ARG A 1 220 ? 7.807 -5.858 -27.755 1.00 50.59 220 ARG A CA 1
ATOM 1734 C C . ARG A 1 220 ? 8.112 -5.076 -26.468 1.00 50.59 220 ARG A C 1
ATOM 1736 O O . ARG A 1 220 ? 7.214 -4.464 -25.906 1.00 50.59 220 ARG A O 1
ATOM 1743 N N . TRP A 1 221 ? 9.356 -5.084 -26.015 1.00 51.66 221 TRP A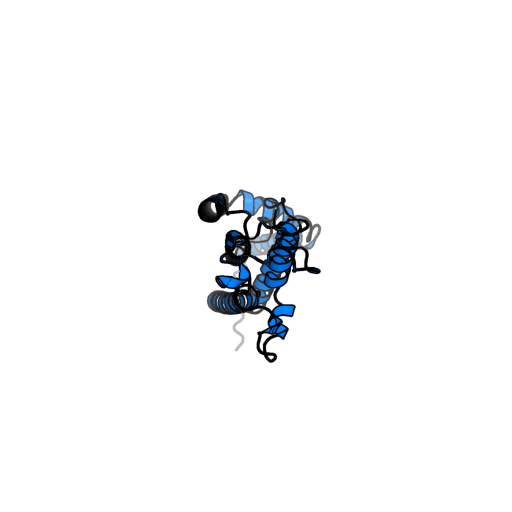 N 1
ATOM 1744 C CA . TRP A 1 221 ? 9.782 -4.221 -24.910 1.00 51.66 221 TRP A CA 1
ATOM 1745 C C . TRP A 1 221 ? 11.016 -3.399 -25.236 1.00 51.66 221 TRP A C 1
ATOM 1747 O O . TRP A 1 221 ? 11.264 -2.419 -24.553 1.00 51.66 221 TRP A O 1
ATOM 1757 N N . CYS A 1 222 ? 11.757 -3.767 -26.276 1.00 52.19 222 CYS A N 1
ATOM 1758 C CA . CYS A 1 222 ? 13.093 -3.258 -26.495 1.00 52.19 222 CYS A CA 1
ATOM 1759 C C . CYS A 1 222 ? 13.314 -3.060 -28.001 1.00 52.19 222 CYS A C 1
ATOM 1761 O O . CYS A 1 222 ? 13.329 -4.047 -28.740 1.00 52.19 222 CYS A O 1
ATOM 1763 N N . ASP A 1 223 ? 13.388 -1.806 -28.453 1.00 49.28 223 ASP A N 1
ATOM 1764 C CA . ASP A 1 223 ? 13.724 -1.455 -29.839 1.00 49.28 223 ASP A CA 1
ATOM 1765 C C . ASP A 1 223 ? 15.144 -0.882 -29.866 1.00 49.28 223 ASP A C 1
ATOM 1767 O O . ASP A 1 223 ? 15.510 -0.041 -29.046 1.00 49.28 223 ASP A O 1
ATOM 1771 N N . SER A 1 224 ? 15.964 -1.397 -30.773 1.00 47.72 224 SER A N 1
ATOM 1772 C CA . SER A 1 224 ? 17.329 -0.936 -30.994 1.00 47.72 224 SER A CA 1
ATOM 1773 C C . SER A 1 224 ? 17.284 0.003 -32.190 1.00 47.72 224 SER A C 1
ATOM 1775 O O . SER A 1 224 ? 17.347 -0.472 -33.327 1.00 47.72 224 SER A O 1
ATOM 1777 N N . ARG A 1 225 ? 17.173 1.310 -31.950 1.00 43.44 225 ARG A N 1
ATOM 1778 C CA . ARG A 1 225 ? 17.457 2.297 -32.997 1.00 43.44 225 ARG A CA 1
ATOM 1779 C C . ARG A 1 225 ? 18.952 2.508 -33.181 1.00 43.44 225 ARG A C 1
ATOM 1781 O O . ARG A 1 225 ? 19.673 2.538 -32.161 1.00 43.44 225 ARG A O 1
#

Radius of gyration: 27.01 Å; chains: 1; bounding box: 69×44×84 Å

Sequence (225 aa):
MEQEYSYSMDDVAVAHTKCFRESISLEKSQNFLAGEQFTAYQILWGDKATFVPKQALTLIQALVAGSLFYNVLNDSSGLFIKPGALFFALLYNSLLSMSEITVGIPILVAQVIIFSIVLYFMCMKAMFHAVGAVFKTFDGASKVSEFLMAALVIYTGYMIKKPYMHPWFSWIFWLDPLSYGFEALLANEWHGKTIDCVGSNLIPNGGNYRSCTSIMRRGRWCDSR

Secondary structure (DSSP, 8-state):
----------HHHHHHHHHHHHHHHHHHHS-TTHHHHHHHHHHHHH-HHHHHHHHHHHHHHHHHHHHHTTT--SBTTTTTHHHHHHHHHHHHHHHHHHHTTTS-GGGGGG--S-HHHHHHHHHHHHHHHHHHHH-S-HHHHHHHHHHHHHHHHHHTSSSS-GGGS-TTTTTHHHH-HHHHHHHHHHHHHHTTPPEEPPTTSSSSPSTTTTT-TT---S-TTEE--

pLDDT: mean 71.7, std 14.76, range [37.75, 90.38]